Protein AF-A0A6J8CJY9-F1 (afdb_monomer)

Structure (mmCIF, N/CA/C/O backbone):
data_AF-A0A6J8CJY9-F1
#
_entry.id   AF-A0A6J8CJY9-F1
#
loop_
_atom_site.group_PDB
_atom_site.id
_atom_site.type_symbol
_atom_site.label_atom_id
_atom_site.label_alt_id
_atom_site.label_comp_id
_atom_site.label_asym_id
_atom_site.label_entity_id
_atom_site.label_seq_id
_atom_site.pdbx_PDB_ins_code
_atom_site.Cartn_x
_atom_site.Cartn_y
_atom_site.Cartn_z
_atom_site.occupancy
_atom_site.B_iso_or_equiv
_atom_site.auth_seq_id
_atom_site.auth_comp_id
_atom_site.auth_asym_id
_atom_site.auth_atom_id
_atom_site.pdbx_PDB_model_num
ATOM 1 N N . MET A 1 1 ? 18.396 12.732 -36.747 1.00 29.09 1 MET A N 1
ATOM 2 C CA . MET A 1 1 ? 18.901 12.650 -38.132 1.00 29.09 1 MET A CA 1
ATOM 3 C C . MET A 1 1 ? 19.191 11.179 -38.374 1.00 29.09 1 MET A C 1
ATOM 5 O O . MET A 1 1 ? 20.093 10.655 -37.737 1.00 29.09 1 MET A O 1
ATOM 9 N N . TYR A 1 2 ? 18.329 10.474 -39.109 1.00 35.28 2 TYR A N 1
ATOM 10 C CA . TYR A 1 2 ? 18.562 9.060 -39.412 1.00 35.28 2 TYR A CA 1
ATOM 11 C C . TYR A 1 2 ? 19.678 9.002 -40.448 1.00 35.28 2 TYR A C 1
ATOM 13 O O . TYR A 1 2 ? 19.501 9.490 -41.559 1.00 35.28 2 TYR A O 1
ATOM 21 N N . ILE A 1 3 ? 20.833 8.465 -40.066 1.00 39.72 3 ILE A N 1
ATOM 22 C CA . ILE A 1 3 ? 21.834 8.038 -41.037 1.00 39.72 3 ILE A CA 1
ATOM 23 C C . ILE A 1 3 ? 21.206 6.814 -41.703 1.00 39.72 3 ILE A C 1
ATOM 25 O O . ILE A 1 3 ? 21.083 5.767 -41.070 1.00 39.72 3 ILE A O 1
ATOM 29 N N . SER A 1 4 ? 20.677 6.976 -42.917 1.00 51.53 4 SER A N 1
ATOM 30 C CA . SER A 1 4 ? 20.309 5.834 -43.747 1.00 51.53 4 SER A CA 1
ATOM 31 C C . SER A 1 4 ? 21.608 5.130 -44.094 1.00 51.53 4 SER A C 1
ATOM 33 O O . SER A 1 4 ? 22.450 5.704 -44.785 1.00 51.53 4 SER A O 1
ATOM 35 N N . ASP A 1 5 ? 21.793 3.939 -43.546 1.00 59.50 5 ASP A N 1
ATOM 36 C CA . ASP A 1 5 ? 22.913 3.086 -43.904 1.00 59.50 5 ASP A CA 1
ATOM 37 C C . ASP A 1 5 ? 22.839 2.842 -45.421 1.00 59.50 5 ASP A C 1
ATOM 39 O O . ASP A 1 5 ? 21.799 2.433 -45.944 1.00 59.50 5 ASP A O 1
ATOM 43 N N . VAL A 1 6 ? 23.884 3.237 -46.150 1.00 65.25 6 VAL A N 1
ATOM 44 C CA . VAL A 1 6 ? 23.831 3.417 -47.617 1.00 65.25 6 VAL A CA 1
ATOM 45 C C . VAL A 1 6 ? 23.707 2.068 -48.345 1.00 65.25 6 VAL A C 1
ATOM 47 O O . VAL A 1 6 ? 23.335 2.014 -49.516 1.00 65.25 6 VAL A O 1
ATOM 50 N N . ASP A 1 7 ? 23.942 0.970 -47.625 1.00 76.19 7 ASP A N 1
ATOM 51 C CA . ASP A 1 7 ? 23.968 -0.400 -48.134 1.00 76.19 7 ASP A CA 1
ATOM 52 C C . ASP A 1 7 ? 22.642 -1.165 -47.950 1.00 76.19 7 ASP A C 1
ATOM 54 O O . ASP A 1 7 ? 22.559 -2.351 -48.273 1.00 76.19 7 ASP A O 1
ATOM 58 N N . CYS A 1 8 ? 21.573 -0.512 -47.473 1.00 80.94 8 CYS A N 1
ATOM 59 C CA . CYS A 1 8 ? 20.281 -1.163 -47.244 1.00 80.94 8 CYS A CA 1
ATOM 60 C C . CYS A 1 8 ? 19.066 -0.288 -47.587 1.00 80.94 8 CYS A C 1
ATOM 62 O O . CYS A 1 8 ? 19.150 0.937 -47.645 1.00 80.94 8 CYS A O 1
ATOM 64 N N . TYR A 1 9 ? 17.901 -0.913 -47.795 1.00 84.62 9 TYR A N 1
ATOM 65 C CA . TYR A 1 9 ? 16.641 -0.207 -48.069 1.00 84.62 9 TYR A CA 1
ATOM 66 C C . TYR A 1 9 ? 15.626 -0.335 -46.921 1.00 84.62 9 TYR A C 1
ATOM 68 O O . TYR A 1 9 ? 15.634 -1.306 -46.163 1.00 84.62 9 TYR A O 1
ATOM 76 N N . THR A 1 10 ? 14.726 0.644 -46.770 1.00 77.56 10 THR A N 1
ATOM 77 C CA . THR A 1 10 ? 13.687 0.632 -45.723 1.00 77.56 10 THR A CA 1
ATOM 78 C C . THR A 1 10 ? 12.324 0.201 -46.265 1.00 77.56 10 THR A C 1
ATOM 80 O O . THR A 1 10 ? 11.926 0.636 -47.340 1.00 77.56 10 THR A O 1
ATOM 83 N N . THR A 1 11 ? 11.552 -0.580 -45.502 1.00 75.19 11 THR A N 1
ATOM 84 C CA . THR A 1 11 ? 10.198 -1.017 -45.909 1.00 75.19 11 THR A CA 1
ATOM 85 C C . THR A 1 11 ? 9.122 0.060 -45.769 1.00 75.19 11 THR A C 1
ATOM 87 O O . THR A 1 11 ? 8.050 -0.086 -46.340 1.00 75.19 11 THR A O 1
ATOM 90 N N . ASN A 1 12 ? 9.393 1.163 -45.060 1.00 77.00 12 ASN A N 1
ATOM 91 C CA . ASN A 1 12 ? 8.431 2.263 -44.903 1.00 77.00 12 ASN A CA 1
ATOM 92 C C . ASN A 1 12 ? 8.086 2.953 -46.237 1.00 77.00 12 ASN A C 1
ATOM 94 O O . ASN A 1 12 ? 7.021 3.549 -46.348 1.00 77.00 12 ASN A O 1
ATOM 98 N N . ASN A 1 13 ? 8.983 2.879 -47.224 1.00 77.38 13 ASN A N 1
ATOM 99 C CA . ASN A 1 13 ? 8.815 3.432 -48.570 1.00 77.38 13 ASN A CA 1
ATOM 100 C C . ASN A 1 13 ? 9.220 2.431 -49.666 1.00 77.38 13 ASN A C 1
ATOM 102 O O . ASN A 1 13 ? 9.601 2.831 -50.763 1.00 77.38 13 ASN A O 1
ATOM 106 N N . ASN A 1 14 ? 9.226 1.131 -49.345 1.00 80.25 14 ASN A N 1
ATOM 107 C CA . ASN A 1 14 ? 9.640 0.066 -50.264 1.00 80.25 14 ASN A CA 1
ATOM 108 C C . ASN A 1 14 ? 11.029 0.287 -50.907 1.00 80.25 14 ASN A C 1
ATOM 110 O O . ASN A 1 14 ? 11.316 -0.214 -51.988 1.00 80.25 14 ASN A O 1
ATOM 114 N N . GLY A 1 15 ? 11.922 1.040 -50.259 1.00 79.38 15 GLY A N 1
ATOM 115 C CA . GLY A 1 15 ? 13.248 1.341 -50.792 1.00 79.38 15 GLY A CA 1
ATOM 116 C C . GLY A 1 15 ? 13.285 2.427 -51.867 1.00 79.38 15 GLY A C 1
ATOM 117 O O . GLY A 1 15 ? 14.300 2.543 -52.548 1.00 79.38 15 GLY A O 1
ATOM 118 N N . SER A 1 16 ? 12.241 3.252 -52.005 1.00 83.12 16 SER A N 1
ATOM 119 C CA . SER A 1 16 ? 12.247 4.394 -52.935 1.00 83.12 16 SER A CA 1
ATOM 120 C C . SER A 1 16 ? 13.323 5.439 -52.614 1.00 83.12 16 SER A C 1
ATOM 122 O O . SER A 1 16 ? 13.802 6.134 -53.506 1.00 83.12 16 SER A O 1
ATOM 124 N N . SER A 1 17 ? 13.777 5.502 -51.358 1.00 80.94 17 SER A N 1
ATOM 125 C CA . SER A 1 17 ? 14.906 6.338 -50.922 1.00 80.94 17 SER A CA 1
ATOM 126 C C . SER A 1 17 ? 16.267 5.632 -50.948 1.00 80.94 17 SER A C 1
ATOM 128 O O . SER A 1 17 ? 17.222 6.149 -50.371 1.00 80.94 17 SER A O 1
ATOM 130 N N . TYR A 1 18 ? 16.370 4.427 -51.514 1.00 84.88 18 TYR A N 1
ATOM 131 C CA . TYR A 1 18 ? 17.636 3.699 -51.578 1.00 84.88 18 TYR A CA 1
ATOM 132 C C . TYR A 1 18 ? 18.607 4.367 -52.561 1.00 84.88 18 TYR A C 1
ATOM 134 O O . TYR A 1 18 ? 18.279 4.557 -53.731 1.00 84.88 18 TYR A O 1
ATOM 142 N N . VAL A 1 19 ? 19.816 4.680 -52.088 1.00 84.81 19 VAL A N 1
ATOM 143 C CA . VAL A 1 19 ? 20.868 5.379 -52.855 1.00 84.81 19 VAL A CA 1
ATOM 144 C C . VAL A 1 19 ? 22.203 4.619 -52.876 1.00 84.81 19 VAL A C 1
ATOM 146 O O . VAL A 1 19 ? 23.244 5.195 -53.182 1.00 84.81 19 VAL A O 1
ATOM 149 N N . GLY A 1 20 ? 22.194 3.320 -52.557 1.00 86.12 20 GLY A N 1
ATOM 150 C CA . GLY A 1 20 ? 23.403 2.491 -52.528 1.00 86.12 20 GLY A CA 1
ATOM 151 C C . GLY A 1 20 ? 23.986 2.160 -53.906 1.00 86.12 20 GLY A C 1
ATOM 152 O O . GLY A 1 20 ? 23.470 2.581 -54.946 1.00 86.12 20 GLY A O 1
ATOM 153 N N . THR A 1 21 ? 25.082 1.395 -53.901 1.00 89.81 21 THR A N 1
ATOM 154 C CA . THR A 1 21 ? 25.949 1.140 -55.073 1.00 89.81 21 THR A CA 1
ATOM 155 C C . THR A 1 21 ? 25.834 -0.276 -55.656 1.00 89.81 21 THR A C 1
ATOM 157 O O . THR A 1 21 ? 26.621 -0.672 -56.524 1.00 89.81 21 THR A O 1
ATOM 160 N N . VAL A 1 22 ? 24.839 -1.054 -55.218 1.00 90.12 22 VAL A N 1
ATOM 161 C CA . VAL A 1 22 ? 24.551 -2.377 -55.795 1.00 90.12 22 VAL A CA 1
ATOM 162 C C . VAL A 1 22 ? 24.196 -2.207 -57.274 1.00 90.12 22 VAL A C 1
ATOM 164 O O . VAL A 1 22 ? 23.319 -1.414 -57.607 1.00 90.12 22 VAL A O 1
ATOM 167 N N . HIS A 1 23 ? 24.892 -2.925 -58.158 1.00 91.12 23 HIS A N 1
ATOM 168 C CA . HIS A 1 23 ? 24.773 -2.822 -59.624 1.00 91.12 23 HIS A CA 1
ATOM 169 C C . HIS A 1 23 ? 24.593 -4.188 -60.308 1.00 91.12 23 HIS A C 1
ATOM 171 O O . HIS A 1 23 ? 24.821 -4.331 -61.512 1.00 91.12 23 HIS A O 1
ATOM 177 N N . THR A 1 24 ? 24.199 -5.201 -59.540 1.00 91.00 24 THR A N 1
ATOM 178 C CA . THR A 1 24 ? 23.910 -6.554 -60.018 1.00 91.00 24 THR A CA 1
ATOM 179 C C . THR A 1 24 ? 22.561 -7.016 -59.481 1.00 91.00 24 THR A C 1
ATOM 181 O O . THR A 1 24 ? 22.202 -6.717 -58.339 1.00 91.00 24 THR A O 1
ATOM 184 N N . SER A 1 25 ? 21.818 -7.768 -60.291 1.00 90.31 25 SER A N 1
ATOM 185 C CA . SER A 1 25 ? 20.583 -8.414 -59.853 1.00 90.31 25 SER A CA 1
ATOM 186 C C . SER A 1 25 ? 20.866 -9.583 -58.903 1.00 90.31 25 SER A C 1
ATOM 188 O O . SER A 1 25 ? 21.999 -10.057 -58.799 1.00 90.31 25 SER A O 1
ATOM 190 N N . ARG A 1 26 ? 19.827 -10.115 -58.247 1.00 90.56 26 ARG A N 1
ATOM 191 C CA . ARG A 1 26 ? 19.913 -11.359 -57.453 1.00 90.56 26 ARG A CA 1
ATOM 192 C C . ARG A 1 26 ? 20.388 -12.574 -58.245 1.00 90.56 26 ARG A C 1
ATOM 194 O O . ARG A 1 26 ? 20.875 -13.536 -57.662 1.00 90.56 26 ARG A O 1
ATOM 201 N N . LEU A 1 27 ? 20.225 -12.541 -59.564 1.00 89.00 27 LEU A N 1
ATOM 202 C CA . LEU A 1 27 ? 20.688 -13.583 -60.477 1.00 89.00 27 LEU A CA 1
ATOM 203 C C . LEU A 1 27 ? 22.113 -13.309 -60.990 1.00 89.00 27 LEU A C 1
ATOM 205 O O . LEU A 1 27 ? 22.582 -13.996 -61.893 1.00 89.00 27 LEU A O 1
ATOM 209 N N . ASN A 1 28 ? 22.813 -12.325 -60.409 1.00 89.06 28 ASN A N 1
ATOM 210 C CA . ASN A 1 28 ? 24.138 -11.848 -60.811 1.00 89.06 28 ASN A CA 1
ATOM 211 C C . ASN A 1 28 ? 24.199 -11.283 -62.240 1.00 89.06 28 ASN A C 1
ATOM 213 O O . ASN A 1 28 ? 25.262 -11.278 -62.865 1.00 89.06 28 ASN A O 1
ATOM 217 N N . HIS A 1 29 ? 23.085 -10.771 -62.768 1.00 90.31 29 HIS A N 1
ATOM 218 C CA . HIS A 1 29 ? 23.089 -10.064 -64.046 1.00 90.31 29 HIS A CA 1
ATOM 219 C C . HIS A 1 29 ? 23.470 -8.589 -63.843 1.00 90.31 29 HIS A C 1
ATOM 221 O O . HIS A 1 29 ? 22.967 -7.953 -62.913 1.00 90.31 29 HIS A O 1
ATOM 227 N N . PRO A 1 30 ? 24.362 -8.023 -64.679 1.00 90.56 30 PRO A N 1
ATOM 228 C CA . PRO A 1 30 ? 24.773 -6.632 -64.548 1.00 90.56 30 PRO A CA 1
ATOM 229 C C . PRO A 1 30 ? 23.615 -5.696 -64.894 1.00 90.56 30 PRO A C 1
ATOM 231 O O . PRO A 1 30 ? 22.935 -5.869 -65.909 1.00 90.56 30 PRO A O 1
ATOM 234 N N . CYS A 1 31 ? 23.419 -4.685 -64.055 1.00 90.19 31 CYS A N 1
ATOM 235 C CA . CYS A 1 31 ? 22.400 -3.672 -64.260 1.00 90.19 31 CYS A CA 1
ATOM 236 C C . CYS A 1 31 ? 22.767 -2.738 -65.421 1.00 90.19 31 CYS A C 1
ATOM 238 O O . CYS A 1 31 ? 23.906 -2.284 -65.561 1.00 90.19 31 CYS A O 1
ATOM 240 N N . LEU A 1 32 ? 21.773 -2.421 -66.243 1.00 89.06 32 LEU A N 1
ATOM 241 C CA . LEU A 1 32 ? 21.881 -1.476 -67.344 1.00 89.06 32 LEU A CA 1
ATOM 242 C C . LEU A 1 32 ? 21.730 -0.034 -66.854 1.00 89.06 32 LEU A C 1
ATOM 244 O O . LEU A 1 32 ? 21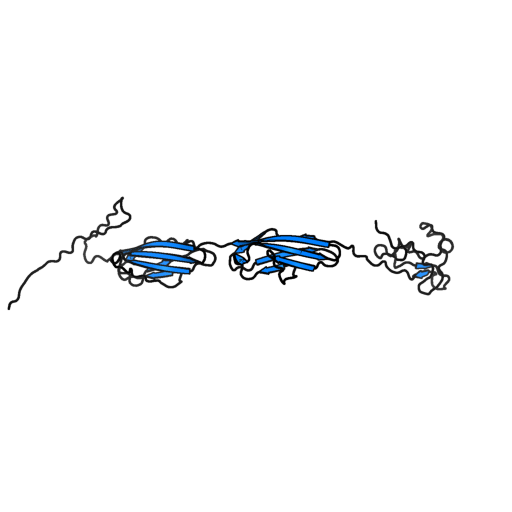.198 0.242 -65.778 1.00 89.06 32 LEU A O 1
ATOM 248 N N . ASN A 1 33 ? 22.204 0.902 -67.671 1.00 86.88 33 ASN A N 1
ATOM 249 C CA . ASN A 1 33 ? 22.126 2.318 -67.353 1.00 86.88 33 ASN A CA 1
ATOM 250 C C . ASN A 1 33 ? 20.682 2.820 -67.486 1.00 86.88 33 ASN A C 1
ATOM 252 O O . ASN A 1 33 ? 20.057 2.675 -68.539 1.00 86.88 33 ASN A O 1
ATOM 256 N N . TRP A 1 34 ? 20.167 3.449 -66.430 1.00 83.75 34 TRP A N 1
ATOM 257 C CA . TRP A 1 34 ? 18.781 3.920 -66.372 1.00 83.75 34 TRP A CA 1
ATOM 258 C C . TRP A 1 34 ? 18.433 4.935 -67.468 1.00 83.75 34 TRP A C 1
ATOM 260 O O . TRP A 1 34 ? 17.331 4.885 -68.013 1.00 83.75 34 TRP A O 1
ATOM 270 N N . GLN A 1 35 ? 19.378 5.797 -67.862 1.00 79.44 35 GLN A N 1
ATOM 271 C CA . GLN A 1 35 ? 19.153 6.776 -68.931 1.00 79.44 35 GLN A CA 1
ATOM 272 C C . GLN A 1 35 ? 19.008 6.126 -70.308 1.00 79.44 35 GLN A C 1
ATOM 274 O O . GLN A 1 35 ? 18.291 6.650 -71.158 1.00 79.44 35 GLN A O 1
ATOM 279 N N . THR A 1 36 ? 19.681 4.996 -70.542 1.00 77.75 36 THR A N 1
ATOM 280 C CA . THR A 1 36 ? 19.685 4.342 -71.858 1.00 77.75 36 THR A CA 1
ATOM 281 C C . THR A 1 36 ? 18.467 3.456 -72.075 1.00 77.75 36 THR A C 1
ATOM 283 O O . THR A 1 36 ? 18.035 3.280 -73.208 1.00 77.75 36 THR A O 1
ATOM 286 N N . VAL A 1 37 ? 17.925 2.881 -70.999 1.00 75.06 37 VAL A N 1
ATOM 287 C CA . VAL A 1 37 ? 16.837 1.890 -71.066 1.00 75.06 37 VAL A CA 1
ATOM 288 C C . VAL A 1 37 ? 15.445 2.506 -70.974 1.00 75.06 37 VAL A C 1
ATOM 290 O O . VAL A 1 37 ? 14.511 1.962 -71.558 1.00 75.06 37 VAL A O 1
ATOM 293 N N . ASN A 1 38 ? 15.275 3.631 -70.271 1.00 70.19 38 ASN A N 1
ATOM 294 C CA . ASN A 1 38 ? 13.971 4.277 -70.153 1.00 70.19 38 ASN A CA 1
ATOM 295 C C . ASN A 1 38 ? 14.092 5.799 -69.993 1.00 70.19 38 ASN A C 1
ATOM 297 O O . ASN A 1 38 ? 14.104 6.341 -68.887 1.00 70.19 38 ASN A O 1
ATOM 301 N N . SER A 1 39 ? 14.097 6.501 -71.126 1.00 62.06 39 SER A N 1
ATOM 302 C CA . SER A 1 39 ? 14.164 7.963 -71.203 1.00 62.06 39 SER A CA 1
ATOM 303 C C . SER A 1 39 ? 12.870 8.683 -70.792 1.00 62.06 39 SER A C 1
ATOM 305 O O . SER A 1 39 ? 12.745 9.873 -71.068 1.00 62.06 39 SER A O 1
ATOM 307 N N . GLN A 1 40 ? 11.882 8.000 -70.197 1.00 62.69 40 GLN A N 1
ATOM 308 C CA . GLN A 1 40 ? 10.662 8.618 -69.650 1.00 62.69 40 GLN A CA 1
ATOM 309 C C . GLN A 1 40 ? 10.588 8.578 -68.116 1.00 62.69 40 GLN A C 1
ATOM 311 O O . GLN A 1 40 ? 9.835 9.351 -67.532 1.00 62.69 40 GLN A O 1
ATOM 316 N N . LEU A 1 41 ? 11.427 7.783 -67.441 1.00 58.97 41 LEU A N 1
ATOM 317 C CA . LEU A 1 41 ? 11.586 7.798 -65.974 1.00 58.97 41 LEU A CA 1
ATOM 318 C C . LEU A 1 41 ? 12.513 8.937 -65.482 1.00 58.97 41 LEU A C 1
ATOM 320 O O . LEU A 1 41 ? 13.076 8.884 -64.392 1.00 58.97 41 LEU A O 1
ATOM 324 N N . VAL A 1 42 ? 12.654 9.992 -66.290 1.00 52.81 42 VAL A N 1
ATOM 325 C CA . VAL A 1 42 ? 13.644 11.090 -66.198 1.00 52.81 42 VAL A CA 1
ATOM 326 C C . VAL A 1 42 ? 13.511 11.947 -64.934 1.00 52.81 42 VAL A C 1
ATOM 328 O O . VAL A 1 42 ? 14.380 12.766 -64.661 1.00 52.81 42 VAL A O 1
ATOM 331 N N . SER A 1 43 ? 12.477 11.751 -64.112 1.00 54.47 43 SER A N 1
ATOM 332 C CA . SER A 1 43 ? 12.347 12.480 -62.846 1.00 54.47 43 SER A CA 1
ATOM 333 C C . SER A 1 43 ? 13.373 12.061 -61.780 1.00 54.47 43 SER A C 1
ATOM 335 O O . SER A 1 43 ? 13.588 12.820 -60.841 1.00 54.47 43 SER A O 1
ATOM 337 N N . TYR A 1 44 ? 14.036 10.905 -61.929 1.00 53.94 44 TYR A N 1
ATOM 338 C CA . TYR A 1 44 ? 15.144 10.450 -61.075 1.00 53.94 44 TYR A CA 1
ATOM 339 C C . TYR A 1 44 ? 16.465 10.489 -61.866 1.00 53.94 44 TYR A C 1
ATOM 341 O O . TYR A 1 44 ? 16.901 9.510 -62.467 1.00 53.94 44 TYR A O 1
ATOM 349 N N . HIS A 1 45 ? 17.082 11.670 -61.925 1.00 55.41 45 HIS A N 1
ATOM 350 C CA . HIS A 1 45 ? 18.335 11.929 -62.637 1.00 55.41 45 HIS A CA 1
ATOM 351 C C . HIS A 1 45 ? 19.547 11.252 -61.992 1.00 55.41 45 HIS A C 1
ATOM 353 O O . HIS A 1 45 ? 20.300 11.915 -61.284 1.00 55.41 45 HIS A O 1
ATOM 359 N N . GLU A 1 46 ? 19.840 9.997 -62.322 1.00 65.38 46 GLU A N 1
ATOM 360 C CA . GLU A 1 46 ? 21.191 9.484 -62.092 1.00 65.38 46 GLU A CA 1
ATOM 361 C C . GLU A 1 46 ? 21.682 8.642 -63.285 1.00 65.38 46 GLU A C 1
ATOM 363 O O . GLU A 1 46 ? 21.135 7.594 -63.628 1.00 65.38 46 GLU A O 1
ATOM 368 N N . ASN A 1 47 ? 22.726 9.142 -63.960 1.00 81.12 47 ASN A N 1
ATOM 369 C CA . ASN A 1 47 ? 23.467 8.428 -65.004 1.00 81.12 47 ASN A CA 1
ATOM 370 C C . ASN A 1 47 ? 24.341 7.347 -64.351 1.00 81.12 47 ASN A C 1
ATOM 372 O O . ASN A 1 47 ? 25.545 7.527 -64.168 1.00 81.12 47 ASN A O 1
ATOM 376 N N . HIS A 1 48 ? 23.717 6.252 -63.934 1.00 84.44 48 HIS A N 1
ATOM 377 C CA . HIS A 1 48 ? 24.387 5.155 -63.251 1.00 84.44 48 HIS A CA 1
ATOM 378 C C . HIS A 1 48 ? 23.750 3.806 -63.591 1.00 84.44 48 HIS A C 1
ATOM 380 O O . HIS A 1 48 ? 22.655 3.724 -64.152 1.00 84.44 48 HIS A O 1
ATOM 386 N N . THR A 1 49 ? 24.385 2.738 -63.126 1.00 89.50 49 THR A N 1
ATOM 387 C CA . THR A 1 49 ? 23.915 1.351 -63.229 1.00 89.50 49 THR A CA 1
ATOM 388 C C . THR A 1 49 ? 23.476 0.781 -61.876 1.00 89.50 49 THR A C 1
ATOM 390 O O . THR A 1 49 ? 23.425 -0.430 -61.710 1.00 89.50 49 THR A O 1
ATOM 393 N N . PHE A 1 50 ? 23.205 1.619 -60.875 1.00 90.69 50 PHE A N 1
ATOM 394 C CA . PHE A 1 50 ? 22.826 1.146 -59.544 1.00 90.69 50 PHE A CA 1
ATOM 395 C C . PHE A 1 50 ? 21.339 0.800 -59.447 1.00 90.69 50 PHE A C 1
ATOM 397 O O . PHE A 1 50 ? 20.503 1.373 -60.147 1.00 90.69 50 PHE A O 1
ATOM 404 N N . CYS A 1 51 ? 21.002 -0.126 -58.557 1.00 90.44 51 CYS A N 1
ATOM 405 C CA . CYS A 1 51 ? 19.632 -0.527 -58.266 1.00 90.44 51 CYS A CA 1
ATOM 406 C C . CYS A 1 51 ? 18.839 0.612 -57.624 1.00 90.44 51 CYS A C 1
ATOM 408 O O . CYS A 1 51 ? 19.353 1.337 -56.767 1.00 90.44 51 CYS A O 1
ATOM 410 N N . ARG A 1 52 ? 17.576 0.763 -58.022 1.00 89.44 52 ARG A N 1
ATOM 411 C CA . ARG A 1 52 ? 16.666 1.818 -57.551 1.00 89.44 52 ARG A CA 1
ATOM 412 C C . ARG A 1 52 ? 15.246 1.270 -57.430 1.00 89.44 52 ARG A C 1
ATOM 414 O O . ARG A 1 52 ? 14.950 0.200 -57.953 1.00 89.44 52 ARG A O 1
ATOM 421 N N . ASN A 1 53 ? 14.366 1.999 -56.744 1.00 88.06 53 ASN A N 1
ATOM 422 C CA . ASN A 1 53 ? 12.941 1.671 -56.729 1.00 88.06 53 ASN A CA 1
ATOM 423 C C . ASN A 1 53 ? 12.045 2.879 -57.076 1.00 88.06 53 ASN A C 1
ATOM 425 O O . ASN A 1 53 ? 11.386 3.434 -56.196 1.00 88.06 53 ASN A O 1
ATOM 429 N N . PRO A 1 54 ? 12.017 3.316 -58.349 1.00 84.25 54 PRO A N 1
ATOM 430 C CA . PRO A 1 54 ? 11.306 4.533 -58.751 1.00 84.25 54 PRO A CA 1
ATOM 431 C C . PRO A 1 54 ? 9.773 4.420 -58.710 1.00 84.25 54 PRO A C 1
ATOM 433 O O . PRO A 1 54 ? 9.095 5.439 -58.790 1.00 84.25 54 PRO A O 1
ATOM 436 N N . ASN A 1 55 ? 9.209 3.211 -58.619 1.00 81.56 55 ASN A N 1
ATOM 437 C CA . ASN A 1 55 ? 7.757 2.988 -58.615 1.00 81.56 55 ASN A CA 1
ATOM 438 C C . ASN A 1 55 ? 7.186 2.710 -57.211 1.00 81.56 55 ASN A C 1
ATOM 440 O O . ASN A 1 55 ? 6.001 2.405 -57.097 1.00 81.56 55 ASN A O 1
ATOM 444 N N . GLU A 1 56 ? 8.023 2.797 -56.167 1.00 80.00 56 GLU A N 1
ATOM 445 C CA . GLU A 1 56 ? 7.683 2.522 -54.761 1.00 80.00 56 GLU A CA 1
ATOM 446 C C . GLU A 1 56 ? 6.973 1.175 -54.535 1.00 80.00 56 GLU A C 1
ATOM 448 O O . GLU A 1 56 ? 6.261 0.983 -53.547 1.00 80.00 56 GLU A O 1
ATOM 453 N N . PHE A 1 57 ? 7.157 0.220 -55.446 1.00 78.88 57 PHE A N 1
ATOM 454 C CA . PHE A 1 57 ? 6.506 -1.079 -55.406 1.00 78.88 57 PHE A CA 1
ATOM 455 C C . PHE A 1 57 ? 7.550 -2.179 -55.229 1.00 78.88 57 PHE A C 1
ATOM 457 O O . PHE A 1 57 ? 8.567 -2.203 -55.916 1.00 78.88 57 PHE A O 1
ATOM 464 N N . GLY A 1 58 ? 7.305 -3.102 -54.299 1.00 82.38 58 GLY A N 1
ATOM 465 C CA . GLY A 1 58 ? 8.219 -4.215 -54.044 1.00 82.38 58 GLY A CA 1
ATOM 466 C C . GLY A 1 58 ? 9.536 -3.777 -53.395 1.00 82.38 58 GLY A C 1
ATOM 467 O O . GLY A 1 58 ? 9.531 -3.169 -52.329 1.00 82.38 58 GLY A O 1
ATOM 468 N N . GLU A 1 59 ? 10.661 -4.128 -54.009 1.00 86.88 59 GLU A N 1
ATOM 469 C CA . GLU A 1 59 ? 12.019 -3.922 -53.487 1.00 86.88 59 GLU A CA 1
ATOM 470 C C . GLU A 1 59 ? 12.936 -3.327 -54.571 1.00 86.88 59 GLU A C 1
ATOM 472 O O . GLU A 1 59 ? 12.542 -3.322 -55.738 1.00 86.88 59 GLU A O 1
ATOM 477 N N . PRO A 1 60 ? 14.143 -2.825 -54.238 1.00 90.81 60 PRO A N 1
ATOM 478 C CA . PRO A 1 60 ? 15.057 -2.262 -55.232 1.00 90.81 60 PRO A CA 1
ATOM 479 C C . PRO A 1 60 ? 15.364 -3.220 -56.390 1.00 90.81 60 PRO A C 1
ATOM 481 O O . PRO A 1 60 ? 15.699 -4.388 -56.184 1.00 90.81 60 PRO A O 1
ATOM 484 N N . TRP A 1 61 ? 15.294 -2.703 -57.613 1.00 90.25 61 TRP A N 1
ATOM 485 C CA . TRP A 1 61 ? 15.443 -3.458 -58.856 1.00 90.25 61 TRP A CA 1
ATOM 486 C C . TRP A 1 61 ? 16.291 -2.683 -59.872 1.00 90.25 61 TRP A C 1
ATOM 488 O O . TRP A 1 61 ? 16.658 -1.528 -59.644 1.00 90.25 61 TRP A O 1
ATOM 498 N N . CYS A 1 62 ? 16.656 -3.320 -60.983 1.00 90.06 62 CYS A N 1
ATOM 499 C CA . CYS A 1 62 ? 17.327 -2.664 -62.106 1.00 90.06 62 CYS A CA 1
ATOM 500 C C . CYS A 1 62 ? 16.985 -3.331 -63.442 1.00 90.06 62 CYS A C 1
ATOM 502 O O . CYS A 1 62 ? 16.516 -4.468 -63.472 1.00 90.06 62 CYS A O 1
ATOM 504 N N . TYR A 1 63 ? 17.229 -2.633 -64.554 1.00 88.44 63 TYR A N 1
ATOM 505 C CA . TYR A 1 63 ? 17.075 -3.223 -65.883 1.00 88.44 63 TYR A CA 1
ATOM 506 C C . TYR A 1 63 ? 18.238 -4.170 -66.207 1.00 88.44 63 TYR A C 1
ATOM 508 O O . TYR A 1 63 ? 19.3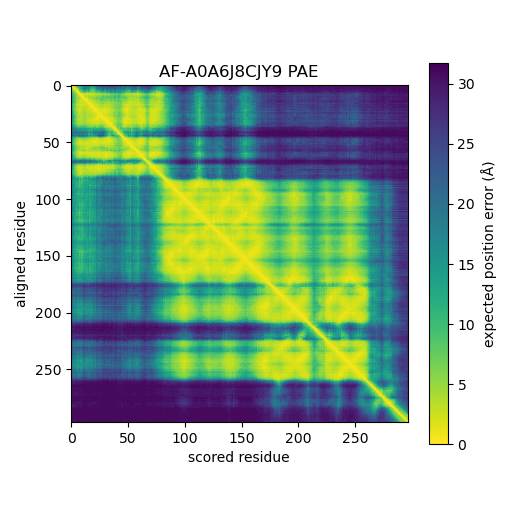91 -3.835 -65.941 1.00 88.44 63 TYR A O 1
ATOM 516 N N . THR A 1 64 ? 17.961 -5.316 -66.826 1.00 87.31 64 THR A N 1
ATOM 517 C CA . THR A 1 64 ? 18.966 -6.293 -67.277 1.00 87.31 64 THR A CA 1
ATOM 518 C C . THR A 1 64 ? 18.754 -6.620 -68.756 1.00 87.31 64 THR A C 1
ATOM 520 O O . THR A 1 64 ? 17.668 -6.449 -69.307 1.00 87.31 64 THR A O 1
ATOM 523 N N . GLY A 1 65 ? 19.805 -7.070 -69.445 1.00 79.31 65 GLY A N 1
ATOM 524 C CA . GLY A 1 65 ? 19.749 -7.411 -70.875 1.00 79.31 65 GLY A CA 1
ATOM 525 C C . GLY A 1 65 ? 19.076 -8.755 -71.196 1.00 79.31 65 GLY A C 1
ATOM 526 O O . GLY A 1 65 ? 19.391 -9.345 -72.228 1.00 79.31 65 GLY A O 1
ATOM 527 N N . THR A 1 66 ? 18.230 -9.289 -70.308 1.00 74.50 66 THR A N 1
ATOM 528 C CA . THR A 1 66 ? 17.645 -10.636 -70.417 1.00 74.50 66 THR A CA 1
ATOM 529 C C . THR A 1 66 ? 16.248 -10.622 -71.063 1.00 74.50 66 THR A C 1
ATOM 531 O O . THR A 1 66 ? 15.551 -9.609 -71.095 1.00 74.50 66 THR A O 1
ATOM 534 N N . LEU A 1 67 ? 15.837 -11.763 -71.636 1.00 59.28 67 LEU A N 1
ATOM 535 C CA . LEU A 1 67 ? 14.697 -11.896 -72.566 1.00 59.28 67 LEU A CA 1
ATOM 536 C C . LEU A 1 67 ? 13.287 -11.785 -71.931 1.00 59.28 67 LEU A C 1
ATOM 538 O O . LEU A 1 67 ? 12.301 -11.864 -72.659 1.00 59.28 67 LEU A O 1
ATOM 542 N N . ASN A 1 68 ? 13.163 -11.575 -70.613 1.00 55.03 68 ASN A N 1
ATOM 543 C CA . ASN A 1 68 ? 11.878 -11.558 -69.895 1.00 55.03 68 ASN A CA 1
ATOM 544 C C . ASN A 1 68 ? 11.587 -10.187 -69.256 1.00 55.03 68 ASN A C 1
ATOM 546 O O . ASN A 1 68 ? 11.859 -9.973 -68.080 1.00 55.03 68 ASN A O 1
ATOM 550 N N . ASN A 1 69 ? 10.990 -9.267 -70.022 1.00 60.28 69 ASN A N 1
ATOM 551 C CA . ASN A 1 69 ? 10.486 -7.956 -69.567 1.00 60.28 69 ASN A CA 1
ATOM 552 C C . ASN A 1 69 ? 11.510 -6.983 -68.945 1.00 60.28 69 ASN A C 1
ATOM 554 O O . ASN A 1 69 ? 11.125 -5.932 -68.437 1.00 60.28 69 ASN A O 1
ATOM 558 N N . GLY A 1 70 ? 12.805 -7.262 -69.089 1.00 77.44 70 GLY A N 1
ATOM 559 C CA . GLY A 1 70 ? 13.872 -6.265 -69.038 1.00 77.44 70 GLY A CA 1
ATOM 560 C C . GLY A 1 70 ? 14.282 -5.756 -67.658 1.00 77.44 70 GLY A C 1
ATOM 561 O O . GLY A 1 70 ? 15.184 -4.931 -67.618 1.00 77.44 70 GLY A O 1
ATOM 562 N N . PHE A 1 71 ? 13.698 -6.213 -66.546 1.00 84.56 71 PHE A N 1
ATOM 563 C CA . PHE A 1 71 ? 14.134 -5.821 -65.200 1.00 84.56 71 PHE A CA 1
ATOM 564 C C . PHE A 1 71 ? 14.122 -6.972 -64.192 1.00 84.56 71 PHE A C 1
ATOM 566 O O . PHE A 1 71 ? 13.320 -7.898 -64.290 1.00 84.56 71 PHE A O 1
ATOM 573 N N . GLU A 1 72 ? 15.009 -6.893 -63.202 1.00 89.62 72 GLU A N 1
ATOM 574 C CA . GLU A 1 72 ? 15.205 -7.905 -62.164 1.00 89.62 72 GLU A CA 1
ATOM 575 C C . GLU A 1 72 ? 15.422 -7.259 -60.788 1.00 89.62 72 GLU A C 1
ATOM 577 O O . GLU A 1 72 ? 15.997 -6.173 -60.677 1.00 89.62 72 GLU A O 1
ATOM 582 N N . ASN A 1 73 ? 14.998 -7.951 -59.724 1.00 90.88 73 ASN A N 1
ATOM 583 C CA . ASN A 1 73 ? 15.209 -7.495 -58.349 1.00 90.88 73 ASN A CA 1
ATOM 584 C C . ASN A 1 73 ? 16.682 -7.623 -57.952 1.00 90.88 73 ASN A C 1
ATOM 586 O O . ASN A 1 73 ? 17.355 -8.607 -58.279 1.00 90.88 73 ASN A O 1
ATOM 590 N N . CYS A 1 74 ? 17.168 -6.643 -57.200 1.00 91.12 74 CYS A N 1
ATOM 591 C CA . CYS A 1 74 ? 18.535 -6.612 -56.710 1.00 91.12 74 CYS A CA 1
ATOM 592 C C . CYS A 1 74 ? 18.665 -7.233 -55.323 1.00 91.12 74 CYS A C 1
ATOM 594 O O . CYS A 1 74 ? 17.718 -7.250 -54.533 1.00 91.12 74 CYS A O 1
ATOM 596 N N . ASP A 1 75 ? 19.862 -7.730 -55.008 1.00 88.69 75 ASP A N 1
ATOM 597 C CA . ASP A 1 75 ? 20.162 -8.287 -53.687 1.00 88.69 75 ASP A CA 1
ATOM 598 C C . ASP A 1 75 ? 20.537 -7.187 -52.683 1.00 88.69 75 ASP A C 1
ATOM 600 O O . ASP A 1 75 ? 21.648 -7.123 -52.163 1.00 88.69 75 ASP A O 1
ATOM 604 N N . VAL A 1 76 ? 19.615 -6.248 -52.463 1.00 88.19 76 VAL A N 1
ATOM 605 C CA . VAL A 1 76 ? 19.779 -5.196 -51.456 1.00 88.19 76 VAL A CA 1
ATOM 606 C C . VAL A 1 76 ? 19.165 -5.682 -50.152 1.00 88.19 76 VAL A C 1
ATOM 608 O O . VAL A 1 76 ? 17.990 -6.049 -50.103 1.00 88.19 76 VAL A O 1
ATOM 611 N N . SER A 1 77 ? 19.945 -5.662 -49.075 1.00 85.12 77 SER A N 1
ATOM 612 C CA . SER A 1 77 ? 19.445 -6.042 -47.755 1.00 85.12 77 SER A CA 1
ATOM 613 C C . SER A 1 77 ? 18.459 -5.002 -47.214 1.00 85.12 77 SER A C 1
ATOM 615 O O . SER A 1 77 ? 18.599 -3.800 -47.445 1.00 85.12 77 SER A O 1
ATOM 617 N N . MET A 1 78 ? 17.457 -5.447 -46.455 1.00 77.62 78 MET A N 1
ATOM 618 C CA . MET A 1 78 ? 16.629 -4.523 -45.678 1.00 77.62 78 MET A CA 1
ATOM 619 C C . MET A 1 78 ? 17.455 -3.940 -44.535 1.00 77.62 78 MET A C 1
ATOM 621 O O . MET A 1 78 ? 18.191 -4.669 -43.866 1.00 77.62 78 MET A O 1
ATOM 625 N N . CYS A 1 79 ? 17.296 -2.645 -44.265 1.00 76.12 79 CYS A N 1
ATOM 626 C CA . CYS A 1 79 ? 17.946 -2.041 -43.114 1.00 76.12 79 CYS A CA 1
ATOM 627 C C . CYS A 1 79 ? 17.474 -2.740 -41.847 1.00 76.12 79 CYS A C 1
ATOM 629 O O . CYS A 1 79 ? 16.267 -2.858 -41.604 1.00 76.12 79 CYS A O 1
ATOM 631 N N . ALA A 1 80 ? 18.428 -3.180 -41.023 1.00 67.94 80 ALA A N 1
ATOM 632 C CA . ALA A 1 80 ? 18.109 -3.646 -39.689 1.00 67.94 80 ALA A CA 1
ATOM 633 C C . ALA A 1 80 ? 17.323 -2.528 -38.994 1.00 67.94 80 ALA A C 1
ATOM 635 O O . ALA A 1 80 ? 17.803 -1.398 -38.880 1.00 67.94 80 ALA A O 1
ATOM 636 N N . LYS A 1 81 ? 16.091 -2.819 -38.557 1.00 61.53 81 LYS A N 1
ATOM 637 C CA . LYS A 1 81 ? 15.343 -1.888 -37.710 1.00 61.53 81 LYS A CA 1
ATOM 638 C C . LYS A 1 81 ? 16.134 -1.736 -36.417 1.00 61.53 81 LYS A C 1
ATOM 640 O O . LYS A 1 81 ? 15.991 -2.548 -35.507 1.00 61.53 81 LYS A O 1
ATOM 645 N N . HIS A 1 82 ? 16.976 -0.713 -36.335 1.00 59.25 82 HIS A N 1
ATOM 646 C CA . HIS A 1 82 ? 17.623 -0.356 -35.088 1.00 59.25 82 HIS A CA 1
ATOM 647 C C . HIS A 1 82 ? 16.523 0.192 -34.177 1.00 59.25 82 HIS A C 1
ATOM 649 O O . HIS A 1 82 ? 16.066 1.324 -34.342 1.00 59.25 82 HIS A O 1
ATOM 655 N N . GLN A 1 83 ? 16.005 -0.648 -33.279 1.00 63.59 83 GLN A N 1
ATOM 656 C CA . GLN A 1 83 ? 15.098 -0.175 -32.243 1.00 63.59 83 GLN A CA 1
ATOM 657 C C . GLN A 1 83 ? 15.885 0.811 -31.390 1.00 63.59 83 GLN A C 1
ATOM 659 O O . GLN A 1 83 ? 16.886 0.441 -30.777 1.00 63.59 83 GLN A O 1
ATOM 664 N N . LEU A 1 84 ? 15.453 2.075 -31.420 1.00 78.00 84 LEU A N 1
ATOM 665 C CA . LEU A 1 84 ? 16.036 3.140 -30.618 1.00 78.00 84 LEU A CA 1
ATOM 666 C C . LEU A 1 84 ? 16.149 2.643 -29.179 1.00 78.00 84 LEU A C 1
ATOM 668 O O . LEU A 1 84 ? 15.161 2.236 -28.569 1.00 78.00 84 LEU A O 1
ATOM 672 N N . GLN A 1 85 ? 17.373 2.633 -28.671 1.00 85.19 85 GLN A N 1
ATOM 673 C CA . GLN A 1 85 ? 17.644 2.343 -27.279 1.00 85.19 85 GLN A CA 1
ATOM 674 C C . GLN A 1 85 ? 17.055 3.477 -26.430 1.00 85.19 85 GLN A C 1
ATOM 676 O O . GLN A 1 85 ? 17.384 4.646 -26.619 1.00 85.19 85 GLN A O 1
ATOM 681 N N . VAL A 1 86 ? 16.142 3.133 -25.524 1.00 89.81 86 VAL A N 1
ATOM 682 C CA . VAL A 1 86 ? 15.423 4.065 -24.651 1.00 89.81 86 VAL A CA 1
ATOM 683 C C . VAL A 1 86 ? 15.702 3.684 -23.205 1.00 89.81 86 VAL A C 1
ATOM 685 O O . VAL A 1 86 ? 15.470 2.540 -22.802 1.00 89.81 86 VAL A O 1
ATOM 688 N N . SER A 1 87 ? 16.181 4.643 -22.413 1.00 95.12 87 SER A N 1
ATOM 689 C CA . SER A 1 87 ? 16.393 4.452 -20.979 1.00 95.12 87 SER A CA 1
ATOM 690 C C . SER A 1 87 ? 15.081 4.122 -20.253 1.00 95.12 87 SER A C 1
ATOM 692 O O . SER A 1 87 ? 13.994 4.456 -20.735 1.00 95.12 87 SER A O 1
ATOM 694 N N . PRO A 1 88 ? 15.133 3.440 -19.097 1.00 97.31 88 PRO A N 1
ATOM 695 C CA . PRO A 1 88 ? 13.923 3.046 -18.401 1.00 97.31 88 PRO A CA 1
ATOM 696 C C . PRO A 1 88 ? 13.190 4.275 -17.858 1.00 97.31 88 PRO A C 1
ATOM 698 O O . PRO A 1 88 ? 13.800 5.126 -17.214 1.00 97.31 88 PRO A O 1
ATOM 701 N N . SER A 1 89 ? 11.876 4.324 -18.030 1.00 96.75 89 SER A N 1
ATOM 702 C CA . SER A 1 89 ? 10.988 5.304 -17.400 1.00 96.75 89 SER A CA 1
ATOM 703 C C . SER A 1 89 ? 9.978 4.582 -16.516 1.00 96.75 89 SER A C 1
ATOM 705 O O . SER A 1 89 ? 9.455 3.533 -16.904 1.00 96.75 89 SER A O 1
ATOM 707 N N . ILE A 1 90 ? 9.734 5.124 -15.323 1.00 97.56 90 ILE A N 1
ATOM 708 C CA . ILE A 1 90 ? 8.850 4.539 -14.314 1.00 97.56 90 ILE A CA 1
ATOM 709 C C . ILE A 1 90 ? 7.645 5.449 -14.093 1.00 97.56 90 ILE A C 1
ATOM 711 O O . ILE A 1 90 ? 7.784 6.654 -13.905 1.00 97.56 90 ILE A O 1
ATOM 715 N N . THR A 1 91 ? 6.458 4.848 -14.048 1.00 96.69 91 THR A N 1
ATOM 716 C CA . THR A 1 91 ? 5.222 5.464 -13.555 1.00 96.69 91 THR A CA 1
ATOM 717 C C . THR A 1 91 ? 4.707 4.647 -12.370 1.00 96.69 91 THR A C 1
ATOM 719 O O . THR A 1 91 ? 4.355 3.476 -12.526 1.00 96.69 91 THR A O 1
ATOM 722 N N . ALA A 1 92 ? 4.673 5.249 -11.182 1.00 94.94 92 ALA A N 1
ATOM 723 C CA . ALA A 1 92 ? 4.264 4.599 -9.938 1.00 94.94 92 ALA A CA 1
ATOM 724 C C . ALA A 1 92 ? 3.400 5.535 -9.082 1.00 94.94 92 ALA A C 1
ATOM 726 O O . ALA A 1 92 ? 3.510 6.758 -9.180 1.00 94.94 92 ALA A O 1
ATOM 727 N N . THR A 1 93 ? 2.545 4.960 -8.235 1.00 91.75 93 THR A N 1
ATOM 728 C CA . THR A 1 93 ? 1.788 5.718 -7.229 1.00 91.75 93 THR A CA 1
ATOM 729 C C . THR A 1 93 ? 2.730 6.161 -6.110 1.00 91.75 93 THR A C 1
ATOM 731 O O . THR A 1 93 ? 3.502 5.349 -5.616 1.00 91.75 93 THR A O 1
ATOM 734 N N . SER A 1 94 ? 2.663 7.423 -5.684 1.00 93.06 94 SER A N 1
ATOM 735 C CA . SER A 1 94 ? 3.547 7.957 -4.636 1.00 93.06 94 SER A CA 1
ATOM 736 C C . SER A 1 94 ? 3.225 7.426 -3.236 1.00 93.06 94 SER A C 1
ATOM 738 O O . SER A 1 94 ? 4.124 7.271 -2.410 1.00 93.06 94 SER A O 1
ATOM 740 N N . GLU A 1 95 ? 1.954 7.139 -2.958 1.00 96.12 95 GLU A N 1
ATOM 741 C CA . GLU A 1 95 ? 1.489 6.680 -1.652 1.00 96.12 95 GLU A CA 1
ATOM 742 C C . GLU A 1 95 ? 0.361 5.651 -1.791 1.00 96.12 95 GLU A C 1
ATOM 744 O O . GLU A 1 95 ? -0.548 5.806 -2.604 1.00 96.12 95 GLU A O 1
ATOM 749 N N . VAL A 1 96 ? 0.437 4.587 -0.994 1.00 97.25 96 VAL A N 1
ATOM 750 C CA . VAL A 1 96 ? -0.559 3.518 -0.901 1.00 97.25 96 VAL A CA 1
ATOM 751 C C . VAL A 1 96 ? -0.937 3.366 0.563 1.00 97.25 96 VAL A C 1
ATOM 753 O O . VAL A 1 96 ? -0.067 3.204 1.417 1.00 97.25 96 VAL A O 1
ATOM 756 N N . GLU A 1 97 ? -2.232 3.406 0.848 1.00 96.94 97 GLU A N 1
ATOM 757 C CA . GLU A 1 97 ? -2.778 3.246 2.192 1.00 96.94 97 GLU A CA 1
ATOM 758 C C . GLU A 1 97 ? -3.599 1.960 2.265 1.00 96.94 97 GLU A C 1
ATOM 760 O O . GLU A 1 97 ? -4.427 1.696 1.392 1.00 96.94 97 GLU A O 1
ATOM 765 N N . VAL A 1 98 ? -3.338 1.137 3.280 1.00 97.00 98 VAL A N 1
ATOM 766 C CA . VAL A 1 98 ? -4.047 -0.127 3.506 1.00 97.00 98 VAL A CA 1
ATOM 767 C C . VAL A 1 98 ? -4.350 -0.322 4.980 1.00 97.00 98 VAL A C 1
ATOM 769 O O . VAL A 1 98 ? -3.557 0.052 5.842 1.00 97.00 98 VAL A O 1
ATOM 772 N N . ASN A 1 99 ? -5.458 -0.994 5.267 1.00 95.31 99 ASN A N 1
ATOM 773 C CA . ASN A 1 99 ? -5.784 -1.378 6.633 1.00 95.31 99 ASN A CA 1
ATOM 774 C C . ASN A 1 99 ? -4.824 -2.464 7.142 1.00 95.31 99 ASN A C 1
ATOM 776 O O . ASN A 1 99 ? -4.316 -3.297 6.385 1.00 95.31 99 ASN A O 1
ATOM 780 N N . TYR A 1 100 ? -4.619 -2.492 8.452 1.00 95.12 100 TYR A N 1
ATOM 781 C CA . TYR A 1 100 ? -3.851 -3.521 9.138 1.00 95.12 100 TYR A CA 1
ATOM 782 C C . TYR A 1 100 ? -4.380 -4.932 8.800 1.00 95.12 100 TYR A C 1
ATOM 784 O O . TYR A 1 100 ? -5.586 -5.161 8.727 1.00 95.12 100 TYR A O 1
ATOM 792 N N . TYR A 1 101 ? -3.469 -5.876 8.556 1.00 94.94 101 TYR A N 1
ATOM 793 C CA . TYR A 1 101 ? -3.692 -7.226 8.009 1.00 94.94 101 TYR A CA 1
ATOM 794 C C . TYR A 1 101 ? -4.262 -7.337 6.588 1.00 94.94 101 TYR A C 1
ATOM 796 O O . TYR A 1 101 ? -4.377 -8.464 6.101 1.00 94.94 101 TYR A O 1
ATOM 804 N N . ALA A 1 102 ? -4.556 -6.238 5.892 1.00 95.69 102 ALA A N 1
ATOM 805 C CA . ALA A 1 102 ? -4.912 -6.299 4.476 1.00 95.69 102 ALA A CA 1
ATOM 806 C C . ALA A 1 102 ? -3.678 -6.567 3.597 1.00 95.69 102 ALA A C 1
ATOM 808 O O . ALA A 1 102 ? -2.541 -6.308 3.997 1.00 95.69 102 ALA A O 1
ATOM 809 N N . ASP A 1 103 ? -3.894 -7.066 2.383 1.00 96.50 103 ASP A N 1
ATOM 810 C CA . ASP A 1 103 ? -2.814 -7.244 1.413 1.00 96.50 103 ASP A CA 1
ATOM 811 C C . ASP A 1 103 ? -2.558 -5.931 0.663 1.00 96.50 103 ASP A C 1
ATOM 813 O O . ASP A 1 103 ? -3.483 -5.310 0.136 1.00 96.50 103 ASP A O 1
ATOM 817 N N . ALA A 1 104 ? -1.295 -5.506 0.593 1.00 96.88 104 ALA A N 1
ATOM 818 C CA . ALA A 1 104 ? -0.900 -4.296 -0.122 1.00 96.88 104 ALA A CA 1
ATOM 819 C C . ALA A 1 104 ? -0.358 -4.622 -1.514 1.00 96.88 104 ALA A C 1
ATOM 821 O O . ALA A 1 104 ? 0.423 -5.561 -1.690 1.00 96.88 104 ALA A O 1
ATOM 822 N N . LYS A 1 105 ? -0.730 -3.801 -2.500 1.00 96.81 105 LYS A N 1
ATOM 823 C CA . LYS A 1 105 ? -0.278 -3.913 -3.888 1.00 96.81 105 LYS A CA 1
ATOM 824 C C . LYS A 1 105 ? 0.431 -2.629 -4.304 1.00 96.81 105 LYS A C 1
ATOM 826 O O . LYS A 1 105 ? -0.217 -1.607 -4.512 1.00 96.81 105 LYS A O 1
ATOM 831 N N . LEU A 1 106 ? 1.751 -2.691 -4.460 1.00 97.38 106 LEU A N 1
ATOM 832 C CA . LEU A 1 106 ? 2.555 -1.574 -4.959 1.00 97.38 106 LEU A CA 1
ATOM 833 C C . LEU A 1 106 ? 2.828 -1.786 -6.447 1.00 97.38 106 LEU A C 1
ATOM 835 O O . LEU A 1 106 ? 3.338 -2.836 -6.836 1.00 97.38 106 LEU A O 1
ATOM 839 N N . VAL A 1 107 ? 2.472 -0.808 -7.278 1.00 97.00 107 VAL A N 1
ATOM 840 C CA . VAL A 1 107 ? 2.574 -0.908 -8.740 1.00 97.00 107 VAL A CA 1
ATOM 841 C C . VAL A 1 107 ? 3.637 0.054 -9.255 1.00 97.00 107 VAL A C 1
ATOM 843 O O . VAL A 1 107 ? 3.602 1.249 -8.974 1.00 97.00 107 VAL A O 1
ATOM 846 N N . CYS A 1 108 ? 4.561 -0.490 -10.038 1.00 95.62 108 CYS A N 1
ATOM 847 C CA . CYS A 1 108 ? 5.633 0.209 -10.722 1.00 95.62 108 CYS A CA 1
ATOM 848 C C . CYS A 1 108 ? 5.581 -0.158 -12.207 1.00 95.62 108 CYS A C 1
ATOM 850 O O . CYS A 1 108 ? 6.082 -1.204 -12.627 1.00 95.62 108 CYS A O 1
ATOM 852 N N . ASN A 1 109 ? 4.937 0.688 -13.007 1.00 96.75 109 ASN A N 1
ATOM 853 C CA . ASN A 1 109 ? 4.865 0.490 -14.449 1.00 96.75 109 ASN A CA 1
ATOM 854 C C . ASN A 1 109 ? 6.153 0.996 -15.083 1.00 96.75 109 ASN A C 1
ATOM 856 O O . ASN A 1 109 ? 6.542 2.142 -14.872 1.00 96.75 109 ASN A O 1
ATOM 860 N N . VAL A 1 110 ? 6.805 0.135 -15.859 1.00 96.94 110 VAL A N 1
ATOM 861 C CA . VAL A 1 110 ? 8.126 0.405 -16.422 1.00 96.94 110 VAL A CA 1
ATOM 862 C C . VAL A 1 110 ? 8.071 0.301 -17.936 1.00 96.94 110 VAL A C 1
ATOM 864 O O . VAL A 1 110 ? 7.584 -0.687 -18.483 1.00 96.94 110 VAL A O 1
ATOM 867 N N . THR A 1 111 ? 8.609 1.311 -18.607 1.00 95.38 111 THR A N 1
ATOM 868 C CA . THR A 1 111 ? 8.798 1.347 -20.062 1.00 95.38 111 THR A CA 1
ATOM 869 C C . THR A 1 111 ? 10.276 1.533 -20.385 1.00 95.38 111 THR A C 1
ATOM 871 O O . THR A 1 111 ? 10.991 2.153 -19.604 1.00 95.38 111 THR A O 1
ATOM 874 N N . GLY A 1 112 ? 10.747 1.038 -21.526 1.00 93.50 112 GLY A N 1
ATOM 875 C CA . GLY A 1 112 ? 12.129 1.216 -21.984 1.00 93.50 112 GLY A CA 1
ATOM 876 C C . GLY A 1 112 ? 12.541 0.118 -22.961 1.00 93.50 112 GLY A C 1
ATOM 877 O O . GLY A 1 112 ? 11.883 -0.921 -23.031 1.00 93.50 112 GLY A O 1
ATOM 878 N N . TYR A 1 113 ? 13.620 0.344 -23.710 1.00 89.06 113 TYR A N 1
ATOM 879 C CA . TYR A 1 113 ? 14.173 -0.643 -24.637 1.00 89.06 113 TYR A CA 1
ATOM 880 C C . TYR A 1 113 ? 15.715 -0.614 -24.626 1.00 89.06 113 TYR A C 1
ATOM 882 O O . TYR A 1 113 ? 16.280 0.461 -24.805 1.00 89.06 113 TYR A O 1
ATOM 890 N N . PRO A 1 114 ? 16.427 -1.744 -24.449 1.00 93.25 114 PRO A N 1
ATOM 891 C CA . PRO A 1 114 ? 15.919 -3.096 -24.199 1.00 93.25 114 PRO A CA 1
ATOM 892 C C . PRO A 1 114 ? 15.062 -3.192 -22.929 1.00 93.25 114 PRO A C 1
ATOM 894 O O . PRO A 1 114 ? 15.152 -2.320 -22.059 1.00 93.25 114 PRO A O 1
ATOM 897 N N . THR A 1 115 ? 14.207 -4.219 -22.844 1.00 94.12 115 THR A N 1
ATOM 898 C CA . THR A 1 115 ? 13.244 -4.403 -21.743 1.00 94.12 115 THR A CA 1
ATOM 899 C C . THR A 1 115 ? 13.936 -4.274 -20.378 1.00 94.12 115 THR A C 1
ATOM 901 O O . THR A 1 115 ? 14.833 -5.071 -20.081 1.00 94.12 115 THR A O 1
ATOM 904 N N . PRO A 1 116 ? 13.547 -3.298 -19.535 1.00 97.19 116 PRO A N 1
ATOM 905 C CA . PRO A 1 116 ? 14.231 -3.065 -18.271 1.00 97.19 116 PRO A CA 1
ATOM 906 C C . PRO A 1 116 ? 14.008 -4.183 -17.252 1.00 97.19 116 PRO A C 1
ATOM 908 O O . PRO A 1 116 ? 12.929 -4.764 -17.146 1.00 97.19 116 PRO A O 1
ATOM 911 N N . ARG A 1 117 ? 15.035 -4.441 -16.443 1.00 97.38 117 ARG A N 1
ATOM 912 C CA . ARG A 1 117 ? 14.987 -5.337 -15.285 1.00 97.38 117 ARG A CA 1
ATOM 913 C C . ARG A 1 117 ? 14.546 -4.560 -14.050 1.00 97.38 117 ARG A C 1
ATOM 915 O O . ARG A 1 117 ? 15.120 -3.512 -13.761 1.00 97.38 117 ARG A O 1
ATOM 922 N N . ILE A 1 118 ? 13.569 -5.093 -13.319 1.00 97.44 118 ILE A N 1
ATOM 923 C CA . ILE A 1 118 ? 13.001 -4.465 -12.119 1.00 97.44 118 ILE A CA 1
ATOM 924 C C . ILE A 1 118 ? 13.624 -5.069 -10.859 1.00 97.44 118 ILE A C 1
ATOM 926 O O . ILE A 1 118 ? 13.785 -6.287 -10.750 1.00 97.44 118 ILE A O 1
ATOM 930 N N . LYS A 1 119 ? 13.950 -4.213 -9.891 1.00 97.31 119 LYS A N 1
ATOM 931 C CA . LYS A 1 119 ? 14.366 -4.579 -8.535 1.00 97.31 119 LYS A CA 1
ATOM 932 C C . LYS A 1 119 ? 13.610 -3.736 -7.521 1.00 97.31 119 LYS A C 1
ATOM 934 O O . LYS A 1 119 ? 13.532 -2.520 -7.661 1.00 97.31 119 LYS A O 1
ATOM 939 N N . TRP A 1 120 ? 13.124 -4.378 -6.467 1.00 97.94 120 TRP A N 1
ATOM 940 C CA . TRP A 1 120 ? 12.485 -3.696 -5.347 1.00 97.94 120 TRP A CA 1
ATOM 941 C C . TRP A 1 120 ? 13.438 -3.577 -4.163 1.00 97.94 120 TRP A C 1
ATOM 943 O O . TRP A 1 120 ? 14.149 -4.527 -3.824 1.00 97.94 120 TRP A O 1
ATOM 953 N N . LYS A 1 121 ? 13.419 -2.427 -3.495 1.00 97.44 121 LYS A N 1
ATOM 954 C CA . LYS A 1 121 ? 14.076 -2.213 -2.206 1.00 97.44 121 LYS A CA 1
ATOM 955 C C . LYS A 1 121 ? 13.060 -1.755 -1.172 1.00 97.44 121 LYS A C 1
ATOM 957 O O . LYS A 1 121 ? 12.188 -0.951 -1.476 1.00 97.44 121 LYS A O 1
ATOM 962 N N . PHE A 1 122 ? 13.199 -2.260 0.046 1.00 96.75 122 PHE A N 1
ATOM 963 C CA . PHE A 1 122 ? 12.515 -1.739 1.222 1.00 96.75 122 PHE A CA 1
ATOM 964 C C . PHE A 1 122 ? 13.577 -1.307 2.223 1.00 96.75 122 PHE A C 1
ATOM 966 O O . PHE A 1 122 ? 14.384 -2.131 2.675 1.00 96.75 122 PHE A O 1
ATOM 973 N N . THR A 1 123 ? 13.620 -0.009 2.514 1.00 86.88 123 THR A N 1
ATOM 974 C CA . THR A 1 123 ? 14.695 0.593 3.310 1.00 86.88 123 THR A CA 1
ATOM 975 C C . THR A 1 123 ? 16.069 0.288 2.675 1.00 86.88 123 THR A C 1
ATOM 977 O O . THR A 1 123 ? 16.359 0.767 1.582 1.00 86.88 123 THR A O 1
ATOM 980 N N . TYR A 1 124 ? 16.911 -0.548 3.298 1.00 85.56 124 TYR A N 1
ATOM 981 C CA . TYR A 1 124 ? 18.225 -0.959 2.777 1.00 85.56 124 TYR A CA 1
ATOM 982 C C . TYR A 1 124 ? 18.231 -2.366 2.152 1.00 85.56 124 TYR A C 1
ATOM 984 O O . TYR A 1 124 ? 19.230 -2.781 1.560 1.00 85.56 124 TYR A O 1
ATOM 992 N N . LYS A 1 125 ? 17.134 -3.125 2.268 1.00 94.75 125 LYS A N 1
ATOM 993 C CA . LYS A 1 125 ? 17.068 -4.528 1.843 1.00 94.75 125 LYS A CA 1
ATOM 994 C C . LYS A 1 125 ? 16.512 -4.645 0.429 1.00 94.75 125 LYS A C 1
ATOM 996 O O . LYS A 1 125 ? 15.442 -4.124 0.126 1.00 94.75 125 LYS A O 1
ATOM 1001 N N . THR A 1 126 ? 17.212 -5.393 -0.422 1.00 95.81 126 THR A N 1
ATOM 1002 C CA . THR A 1 126 ? 16.686 -5.782 -1.739 1.00 95.81 126 THR A CA 1
ATOM 1003 C C . THR A 1 126 ? 15.700 -6.933 -1.565 1.00 95.81 126 THR A C 1
ATOM 1005 O O . THR A 1 126 ? 15.999 -7.918 -0.887 1.00 95.81 126 THR A O 1
ATOM 1008 N N . LEU A 1 127 ? 14.513 -6.795 -2.147 1.00 96.31 127 LEU A N 1
ATOM 1009 C CA . LEU A 1 127 ? 13.461 -7.802 -2.109 1.00 96.31 127 LEU A CA 1
ATOM 1010 C C . LEU A 1 127 ? 13.607 -8.773 -3.291 1.00 96.31 127 LEU A C 1
ATOM 1012 O O . LEU A 1 127 ? 14.113 -8.384 -4.342 1.00 96.31 127 LEU A O 1
ATOM 1016 N N . PRO A 1 128 ? 13.147 -10.027 -3.149 1.00 94.31 128 PRO A N 1
ATOM 1017 C CA . PRO A 1 128 ? 13.282 -11.040 -4.197 1.00 94.31 128 PRO A CA 1
ATOM 1018 C C . PRO A 1 128 ? 12.354 -10.813 -5.400 1.00 94.31 128 PRO A C 1
ATOM 1020 O O . PRO A 1 128 ? 12.558 -11.421 -6.446 1.00 94.31 128 PRO A O 1
ATOM 1023 N N . SER A 1 129 ? 11.328 -9.965 -5.271 1.00 93.81 129 SER A N 1
ATOM 1024 C CA . SER A 1 129 ? 10.400 -9.694 -6.371 1.00 93.81 129 SER A CA 1
ATOM 1025 C C . SER A 1 129 ? 11.077 -8.896 -7.486 1.00 93.81 129 SER A C 1
ATOM 1027 O O . SER A 1 129 ? 11.720 -7.876 -7.235 1.00 93.81 129 SER A O 1
ATOM 1029 N N . THR A 1 130 ? 10.866 -9.334 -8.723 1.00 95.19 130 THR A N 1
ATOM 1030 C CA . THR A 1 130 ? 11.291 -8.667 -9.966 1.00 95.19 130 THR A CA 1
ATOM 1031 C C . THR A 1 130 ? 10.098 -8.274 -10.844 1.00 95.19 130 THR A C 1
ATOM 1033 O O . THR A 1 130 ? 10.267 -7.873 -11.993 1.00 95.19 130 THR A O 1
ATOM 1036 N N . SER A 1 131 ? 8.878 -8.404 -10.318 1.00 95.88 131 SER A N 1
ATOM 1037 C CA . SER A 1 131 ? 7.644 -8.043 -11.016 1.00 95.88 131 SER A CA 1
ATOM 1038 C C . SER A 1 131 ? 7.405 -6.531 -10.979 1.00 95.88 131 SER A C 1
ATOM 1040 O O . SER A 1 131 ? 7.829 -5.854 -10.043 1.00 95.88 131 SER A O 1
ATOM 1042 N N . SER A 1 132 ? 6.657 -6.006 -11.953 1.00 94.94 132 SER A N 1
ATOM 1043 C CA . SER A 1 132 ? 6.138 -4.627 -11.932 1.00 94.94 132 SER A CA 1
ATOM 1044 C C . SER A 1 132 ? 5.188 -4.371 -10.762 1.00 94.94 132 SER A C 1
ATOM 1046 O O . SER A 1 132 ? 4.945 -3.228 -10.391 1.00 94.94 132 SER A O 1
ATOM 1048 N N . THR A 1 133 ? 4.651 -5.429 -10.156 1.00 96.38 133 THR A N 1
ATOM 1049 C CA . THR A 1 133 ? 3.801 -5.348 -8.971 1.00 96.38 133 THR A CA 1
ATOM 1050 C C . THR A 1 133 ? 4.446 -6.085 -7.802 1.00 96.38 133 THR A C 1
ATOM 1052 O O . THR A 1 133 ? 4.741 -7.277 -7.899 1.00 96.38 133 THR A O 1
ATOM 1055 N N . LEU A 1 134 ? 4.599 -5.401 -6.669 1.00 96.94 134 LEU A N 1
ATOM 1056 C CA . LEU A 1 134 ? 4.974 -6.006 -5.395 1.00 96.94 134 LEU A CA 1
ATOM 1057 C C . LEU A 1 134 ? 3.721 -6.228 -4.541 1.00 96.94 134 LEU A C 1
ATOM 1059 O O . LEU A 1 134 ? 2.999 -5.281 -4.233 1.00 96.94 134 LEU A O 1
ATOM 1063 N N . ILE A 1 135 ? 3.478 -7.482 -4.156 1.00 96.50 135 ILE A N 1
ATOM 1064 C CA . ILE A 1 135 ? 2.372 -7.866 -3.272 1.00 96.50 135 ILE A CA 1
ATOM 1065 C C . ILE A 1 135 ? 2.941 -8.148 -1.884 1.00 96.50 135 ILE A C 1
ATOM 1067 O O . ILE A 1 135 ? 3.839 -8.977 -1.729 1.00 96.50 135 ILE A O 1
ATOM 1071 N N . LEU A 1 136 ? 2.414 -7.459 -0.878 1.00 96.38 136 LEU A N 1
ATOM 1072 C CA . LEU A 1 136 ? 2.775 -7.627 0.524 1.00 96.38 136 LEU A CA 1
ATOM 1073 C C . LEU A 1 136 ? 1.565 -8.196 1.253 1.00 96.38 136 LEU A C 1
ATOM 1075 O O . LEU A 1 136 ? 0.596 -7.486 1.504 1.00 96.38 136 LEU A O 1
ATOM 1079 N N . LEU A 1 137 ? 1.629 -9.481 1.587 1.00 96.12 137 LEU A N 1
ATOM 1080 C CA . LEU A 1 137 ? 0.541 -10.143 2.299 1.00 96.12 137 LEU A CA 1
ATOM 1081 C C . LEU A 1 137 ? 0.496 -9.679 3.749 1.00 96.12 137 LEU A C 1
ATOM 1083 O O . LEU A 1 137 ? 1.561 -9.541 4.356 1.00 96.12 137 LEU A O 1
ATOM 1087 N N . ARG A 1 138 ? -0.698 -9.509 4.321 1.00 95.12 138 ARG A N 1
ATOM 1088 C CA . ARG A 1 138 ? -0.918 -9.137 5.731 1.00 95.12 138 ARG A CA 1
ATOM 1089 C C . ARG A 1 138 ? -0.050 -7.954 6.173 1.00 95.12 138 ARG A C 1
ATOM 1091 O O . ARG A 1 138 ? 0.974 -8.136 6.845 1.00 95.12 138 ARG A O 1
ATOM 1098 N N . ALA A 1 139 ? -0.426 -6.751 5.764 1.00 95.44 139 ALA A N 1
ATOM 1099 C CA . ALA A 1 139 ? 0.266 -5.520 6.113 1.00 95.44 139 ALA A CA 1
ATOM 1100 C C . ALA A 1 139 ? 0.291 -5.302 7.636 1.00 95.44 139 ALA A C 1
ATOM 1102 O O . ALA A 1 139 ? -0.712 -5.477 8.321 1.00 95.44 139 ALA A O 1
ATOM 1103 N N . THR A 1 140 ? 1.453 -4.923 8.158 1.00 95.38 140 THR A N 1
ATOM 1104 C CA . THR A 1 140 ? 1.678 -4.565 9.565 1.00 95.38 140 THR A CA 1
ATOM 1105 C C . THR A 1 140 ? 2.553 -3.317 9.615 1.00 95.38 140 THR A C 1
ATOM 1107 O O . THR A 1 140 ? 3.136 -2.927 8.600 1.00 95.38 140 THR A O 1
ATOM 1110 N N . ASN A 1 141 ? 2.706 -2.708 10.791 1.00 92.69 141 ASN A N 1
ATOM 1111 C CA . ASN A 1 141 ? 3.545 -1.515 10.956 1.00 92.69 141 ASN A CA 1
ATOM 1112 C C . ASN A 1 141 ? 5.012 -1.753 10.557 1.00 92.69 141 ASN A C 1
ATOM 1114 O O . ASN A 1 141 ? 5.667 -0.842 10.069 1.00 92.69 141 ASN A O 1
ATOM 1118 N N . GLU A 1 142 ? 5.510 -2.985 10.676 1.00 94.00 142 GLU A N 1
ATOM 1119 C CA . GLU A 1 142 ? 6.866 -3.365 10.246 1.00 94.00 142 GLU A CA 1
ATOM 1120 C C . GLU A 1 142 ? 7.063 -3.318 8.724 1.00 94.00 142 GLU A C 1
ATOM 1122 O O . GLU A 1 142 ? 8.187 -3.214 8.237 1.00 94.00 142 GLU A O 1
ATOM 1127 N N . LYS A 1 143 ? 5.966 -3.418 7.966 1.00 95.25 143 LYS A N 1
ATOM 1128 C CA . LYS A 1 143 ? 5.957 -3.299 6.505 1.00 95.25 143 LYS A CA 1
ATOM 1129 C C . LYS A 1 143 ? 5.679 -1.865 6.058 1.00 95.25 143 LYS A C 1
ATOM 1131 O O . LYS A 1 143 ? 5.855 -1.560 4.888 1.00 95.25 143 LYS A O 1
ATOM 1136 N N . ALA A 1 144 ? 5.248 -0.976 6.951 1.00 96.38 144 ALA A N 1
ATOM 1137 C CA . ALA A 1 144 ? 5.046 0.425 6.607 1.00 96.38 144 ALA A CA 1
ATOM 1138 C C . ALA A 1 144 ? 6.395 1.105 6.321 1.00 96.38 144 ALA A C 1
ATOM 1140 O O . ALA A 1 144 ? 7.392 0.855 6.998 1.00 96.38 144 ALA A O 1
ATOM 1141 N N . GLY A 1 145 ? 6.432 1.983 5.321 1.00 96.44 145 GLY A N 1
ATOM 1142 C CA . GLY A 1 145 ? 7.657 2.682 4.938 1.00 96.44 145 GLY A CA 1
ATOM 1143 C C . GLY A 1 145 ? 7.758 2.945 3.443 1.00 96.44 145 GLY A C 1
ATOM 1144 O O . GLY A 1 145 ? 6.769 2.882 2.717 1.00 96.44 145 GLY A O 1
ATOM 1145 N N . ILE A 1 146 ? 8.963 3.277 2.986 1.00 97.00 146 ILE A N 1
ATOM 1146 C CA . ILE A 1 146 ? 9.225 3.629 1.588 1.00 97.00 146 ILE A CA 1
ATOM 1147 C C . ILE A 1 146 ? 9.785 2.410 0.854 1.00 97.00 146 ILE A C 1
ATOM 1149 O O . ILE A 1 146 ? 10.799 1.830 1.251 1.00 97.00 146 ILE A 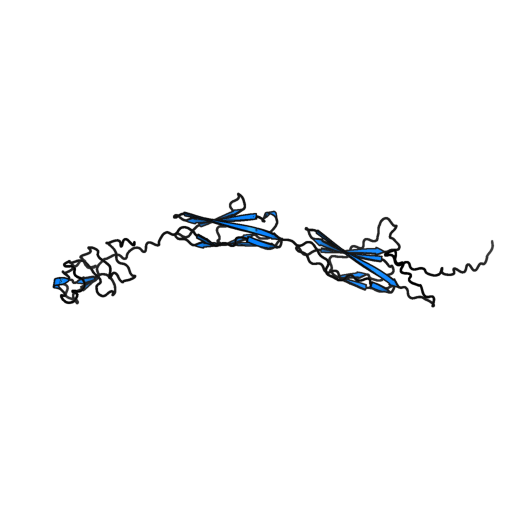O 1
ATOM 1153 N N . TYR A 1 147 ? 9.111 2.043 -0.231 1.00 97.69 147 TYR A N 1
ATOM 1154 C CA . TYR A 1 147 ? 9.526 1.019 -1.174 1.00 97.69 147 TYR A CA 1
ATOM 1155 C C . TYR A 1 147 ? 10.031 1.682 -2.449 1.00 97.69 147 TYR A C 1
ATOM 1157 O O . TYR A 1 147 ? 9.294 2.418 -3.097 1.00 97.69 147 TYR A O 1
ATOM 1165 N N . THR A 1 148 ? 11.263 1.379 -2.840 1.00 97.44 148 THR A N 1
ATOM 1166 C CA . THR A 1 148 ? 11.863 1.911 -4.064 1.00 97.44 148 THR A CA 1
ATOM 1167 C C . THR A 1 148 ? 11.825 0.847 -5.152 1.00 97.44 148 THR A C 1
ATOM 1169 O O . THR A 1 148 ? 12.411 -0.231 -5.007 1.00 97.44 148 THR A O 1
ATOM 1172 N N . CYS A 1 149 ? 11.153 1.152 -6.256 1.00 97.31 149 CYS A N 1
ATOM 1173 C CA . CYS A 1 149 ? 11.240 0.384 -7.490 1.00 97.31 149 CYS A CA 1
ATOM 1174 C C . CYS A 1 149 ? 12.388 0.930 -8.336 1.00 97.31 149 CYS A C 1
ATOM 1176 O O . CYS A 1 149 ? 12.453 2.131 -8.581 1.00 97.31 149 CYS A O 1
ATOM 1178 N N . ILE A 1 150 ? 13.280 0.057 -8.793 1.00 97.31 150 ILE A N 1
ATOM 1179 C CA . ILE A 1 150 ? 14.432 0.408 -9.624 1.00 97.31 150 ILE A CA 1
ATOM 1180 C C . ILE A 1 150 ? 14.325 -0.368 -10.932 1.00 97.31 150 ILE A C 1
ATOM 1182 O O . ILE A 1 150 ? 14.239 -1.596 -10.913 1.00 97.31 150 ILE A O 1
ATOM 1186 N N . ALA A 1 151 ? 14.365 0.339 -12.056 1.00 98.12 151 ALA A N 1
ATOM 1187 C CA . ALA A 1 151 ? 14.385 -0.233 -13.393 1.00 98.12 151 ALA A CA 1
ATOM 1188 C C . ALA A 1 151 ? 15.737 0.030 -14.056 1.00 98.12 151 ALA A C 1
ATOM 1190 O O . ALA A 1 151 ? 16.245 1.148 -14.010 1.00 98.12 151 ALA A O 1
ATOM 1191 N N . THR A 1 152 ? 16.333 -0.984 -14.681 1.00 98.00 152 THR A N 1
ATOM 1192 C CA . THR A 1 152 ? 17.655 -0.865 -15.322 1.00 98.00 152 THR A CA 1
ATOM 1193 C C . THR A 1 152 ? 17.677 -1.600 -16.657 1.00 98.00 152 THR A C 1
ATOM 1195 O O . THR A 1 152 ? 17.269 -2.759 -16.734 1.00 98.00 152 THR A O 1
ATOM 1198 N N . ASN A 1 153 ? 18.195 -0.956 -17.697 1.00 96.25 153 ASN A N 1
ATOM 1199 C CA . ASN A 1 153 ? 18.587 -1.597 -18.949 1.00 96.25 153 ASN A CA 1
ATOM 1200 C C . ASN A 1 153 ? 19.998 -1.141 -19.353 1.00 96.25 153 ASN A C 1
ATOM 1202 O O . ASN A 1 153 ? 20.661 -0.432 -18.600 1.00 96.25 153 ASN A O 1
ATOM 1206 N N . ASP A 1 154 ? 20.455 -1.551 -20.533 1.00 95.12 154 ASP A N 1
ATOM 1207 C CA . ASP A 1 154 ? 21.820 -1.268 -21.001 1.00 95.12 154 ASP A CA 1
ATOM 1208 C C . ASP A 1 154 ? 22.052 0.224 -21.321 1.00 95.12 154 ASP A C 1
ATOM 1210 O O . ASP A 1 154 ? 23.187 0.654 -21.502 1.00 95.12 154 ASP A O 1
ATOM 1214 N N . VAL A 1 155 ? 20.978 1.020 -21.360 1.00 94.50 155 VAL A N 1
ATOM 1215 C CA . VAL A 1 155 ? 20.990 2.462 -21.653 1.00 94.50 155 VAL A CA 1
ATOM 1216 C C . VAL A 1 155 ? 21.059 3.290 -20.372 1.00 94.50 155 VAL A C 1
ATOM 1218 O O . VAL A 1 155 ? 21.623 4.381 -20.360 1.00 94.50 155 VAL A O 1
ATOM 1221 N N . GLY A 1 156 ? 20.464 2.803 -19.280 1.00 95.19 156 GLY A N 1
ATOM 1222 C CA . GLY A 1 156 ? 20.464 3.515 -18.009 1.00 95.19 156 GLY A CA 1
ATOM 1223 C C . GLY A 1 156 ? 19.549 2.909 -16.952 1.00 95.19 156 GLY A C 1
ATOM 1224 O O . GLY A 1 156 ? 19.099 1.765 -17.044 1.00 95.19 156 GLY A O 1
ATOM 1225 N N . ALA A 1 157 ? 19.263 3.711 -15.927 1.00 97.38 157 ALA A N 1
ATOM 1226 C CA . ALA A 1 157 ? 18.420 3.328 -14.807 1.00 97.38 157 ALA A CA 1
ATOM 1227 C C . ALA A 1 157 ? 17.478 4.461 -14.392 1.00 97.38 157 ALA A C 1
ATOM 1229 O O . ALA A 1 157 ? 17.830 5.636 -14.480 1.00 97.38 157 ALA A O 1
ATOM 1230 N N . SER A 1 158 ? 16.309 4.092 -13.884 1.00 97.69 158 SER A N 1
ATOM 1231 C CA . SER A 1 158 ? 15.401 4.996 -13.182 1.00 97.69 158 SER A CA 1
ATOM 1232 C C . SER A 1 158 ? 14.895 4.353 -11.900 1.00 97.69 158 SER A C 1
ATOM 1234 O O . SER A 1 158 ? 14.970 3.133 -11.719 1.00 97.69 158 SER A O 1
ATOM 1236 N N . GLN A 1 159 ? 14.413 5.188 -10.984 1.00 96.88 159 GLN A N 1
ATOM 1237 C CA . GLN A 1 159 ? 13.845 4.741 -9.721 1.00 96.88 159 GLN A CA 1
ATOM 1238 C C . GLN A 1 159 ? 12.619 5.572 -9.344 1.00 96.88 159 GLN A C 1
ATOM 1240 O O . GLN A 1 159 ? 12.536 6.747 -9.701 1.00 96.88 159 GLN A O 1
ATOM 1245 N N . ALA A 1 160 ? 11.692 4.961 -8.612 1.00 97.06 160 ALA A N 1
ATOM 1246 C CA . ALA A 1 160 ? 10.545 5.638 -8.022 1.00 97.06 160 ALA A CA 1
ATOM 1247 C C . ALA A 1 160 ? 10.272 5.105 -6.615 1.00 97.06 160 ALA A C 1
ATOM 1249 O O . ALA A 1 160 ? 10.340 3.895 -6.379 1.00 97.06 160 ALA A O 1
ATOM 1250 N N . ASP A 1 161 ? 9.929 6.020 -5.714 1.00 97.19 161 ASP A N 1
ATOM 1251 C CA . ASP A 1 161 ? 9.597 5.723 -4.327 1.00 97.19 161 ASP A CA 1
ATOM 1252 C C . ASP A 1 161 ? 8.080 5.664 -4.134 1.00 97.19 161 ASP A C 1
ATOM 1254 O O . ASP A 1 161 ? 7.338 6.524 -4.610 1.00 97.19 161 ASP A O 1
ATOM 1258 N N . ILE A 1 162 ? 7.633 4.643 -3.408 1.00 97.56 162 ILE A N 1
ATOM 1259 C CA . ILE A 1 162 ? 6.236 4.381 -3.071 1.00 97.56 162 ILE A CA 1
ATOM 1260 C C . ILE A 1 162 ? 6.141 4.265 -1.553 1.00 97.56 162 ILE A C 1
ATOM 1262 O O . ILE A 1 162 ? 6.727 3.363 -0.950 1.00 97.56 162 ILE A O 1
ATOM 1266 N N . LYS A 1 163 ? 5.396 5.163 -0.914 1.00 97.38 163 LYS A N 1
ATOM 1267 C CA . LYS A 1 163 ? 5.171 5.125 0.531 1.00 97.38 163 LYS A CA 1
ATOM 1268 C C . LYS A 1 163 ? 3.982 4.227 0.865 1.00 97.38 163 LYS A C 1
ATOM 1270 O O . LYS A 1 163 ? 2.860 4.521 0.471 1.00 97.38 163 LYS A O 1
ATOM 1275 N N . LEU A 1 164 ? 4.216 3.161 1.624 1.00 97.75 164 LEU A N 1
ATOM 1276 C CA . LEU A 1 164 ? 3.163 2.337 2.209 1.00 97.75 164 LEU A CA 1
ATOM 1277 C C . LEU A 1 164 ? 2.796 2.868 3.597 1.00 97.75 164 LEU A C 1
ATOM 1279 O O . LEU A 1 164 ? 3.622 2.849 4.515 1.00 97.75 164 LEU A O 1
ATOM 1283 N N . LYS A 1 165 ? 1.547 3.302 3.750 1.00 97.12 165 LYS A N 1
ATOM 1284 C CA . LYS A 1 165 ? 0.907 3.585 5.035 1.00 97.12 165 LYS A CA 1
ATOM 1285 C C . LYS A 1 165 ? 0.022 2.410 5.428 1.00 97.12 165 LYS A C 1
ATOM 1287 O O . LYS A 1 165 ? -0.775 1.935 4.622 1.00 97.12 165 LYS A O 1
ATOM 1292 N N . VAL A 1 166 ? 0.159 1.970 6.673 1.00 96.88 166 VAL A N 1
ATOM 1293 C CA . VAL A 1 166 ? -0.728 0.969 7.266 1.00 96.88 166 VAL A CA 1
ATOM 1294 C C . VAL A 1 166 ? -1.581 1.668 8.314 1.00 96.88 166 VAL A C 1
ATOM 1296 O O . VAL A 1 166 ? -1.040 2.286 9.230 1.00 96.88 166 VAL A O 1
ATOM 1299 N N . THR A 1 167 ? -2.896 1.608 8.152 1.00 95.94 167 THR A N 1
ATOM 1300 C CA . THR A 1 167 ? -3.870 2.260 9.028 1.00 95.94 167 THR A CA 1
ATOM 1301 C C . THR A 1 167 ? -4.633 1.253 9.871 1.00 95.94 167 THR A C 1
ATOM 1303 O O . THR A 1 167 ? -4.742 0.070 9.545 1.00 95.94 167 THR A O 1
ATOM 1306 N N . PHE A 1 168 ? -5.123 1.723 11.009 1.00 95.50 168 PHE A N 1
ATOM 1307 C CA . PHE A 1 168 ? -5.888 0.948 11.972 1.00 95.50 168 PHE A CA 1
ATOM 1308 C C . PHE A 1 168 ? -6.925 1.860 12.621 1.00 95.50 168 PHE A C 1
ATOM 1310 O O . PHE A 1 168 ? -6.723 3.072 12.699 1.00 95.50 168 PHE A O 1
ATOM 1317 N N . ASP A 1 169 ? -7.993 1.260 13.137 1.00 95.31 169 ASP A N 1
ATOM 1318 C CA . ASP A 1 169 ? -9.043 1.973 13.854 1.00 95.31 169 ASP A CA 1
ATOM 1319 C C . ASP A 1 169 ? -9.216 1.355 15.237 1.00 95.31 169 ASP A C 1
ATOM 1321 O O . ASP A 1 169 ? -9.407 0.141 15.378 1.00 95.31 169 ASP A O 1
ATOM 1325 N N . THR A 1 170 ? -9.183 2.186 16.276 1.00 96.31 170 THR A N 1
ATOM 1326 C CA . THR A 1 170 ? -9.477 1.732 17.637 1.00 96.31 170 THR A CA 1
ATOM 1327 C C . THR A 1 170 ? -10.959 1.370 17.771 1.00 96.31 170 THR A C 1
ATOM 1329 O O . THR A 1 170 ? -11.790 1.915 17.036 1.00 96.31 170 THR A O 1
ATOM 1332 N N . PRO A 1 171 ? -11.333 0.494 18.719 1.00 96.94 171 PRO A N 1
ATO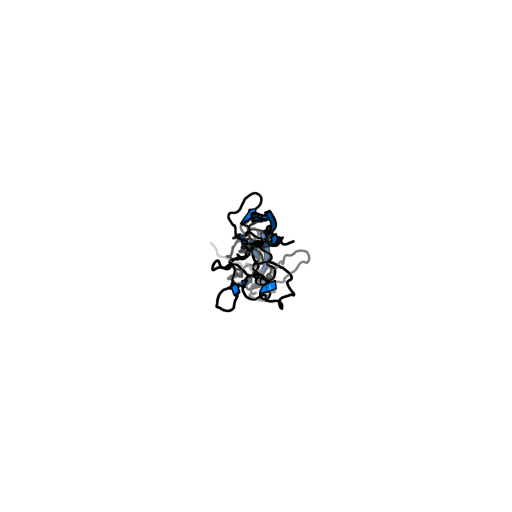M 1333 C CA . PRO A 1 171 ? -12.722 0.110 18.908 1.00 96.94 171 PRO A CA 1
ATOM 1334 C C . PRO A 1 171 ? -13.583 1.325 19.257 1.00 96.94 171 PRO A C 1
ATOM 1336 O O . PRO A 1 171 ? -13.139 2.219 19.976 1.00 96.94 171 PRO A O 1
ATOM 1339 N N . LYS A 1 172 ? -14.821 1.349 18.765 1.00 96.56 172 LYS A N 1
ATOM 1340 C CA . LYS A 1 172 ? -15.815 2.371 19.101 1.00 96.56 172 LYS A CA 1
ATOM 1341 C C . LYS A 1 172 ? -17.207 1.765 19.151 1.00 96.56 172 LYS A C 1
ATOM 1343 O O . LYS A 1 172 ? -17.715 1.293 18.136 1.00 96.56 172 LYS A O 1
ATOM 1348 N N . ILE A 1 173 ? -17.851 1.812 20.310 1.00 95.06 173 ILE A N 1
ATOM 1349 C CA . ILE A 1 173 ? -19.193 1.276 20.528 1.00 95.06 173 ILE A CA 1
ATOM 1350 C C . ILE A 1 173 ? -20.228 2.251 19.960 1.00 95.06 173 ILE A C 1
ATOM 1352 O O . ILE A 1 173 ? -20.427 3.362 20.459 1.00 95.06 173 ILE A O 1
ATOM 1356 N N . VAL A 1 174 ? -20.927 1.814 18.913 1.00 94.56 174 VAL A N 1
ATOM 1357 C CA . VAL A 1 174 ? -21.931 2.608 18.191 1.00 94.56 174 VAL A CA 1
ATOM 1358 C C . VAL A 1 174 ? -23.363 2.281 18.604 1.00 94.56 174 VAL A C 1
ATOM 1360 O O . VAL A 1 174 ? -24.255 3.100 18.385 1.00 94.56 174 VAL A O 1
ATOM 1363 N N . SER A 1 175 ? -23.613 1.129 19.238 1.00 87.75 175 SER A N 1
ATOM 1364 C CA . SER A 1 175 ? -24.969 0.796 19.680 1.00 87.75 175 SER A CA 1
ATOM 1365 C C . SER A 1 175 ? -25.454 1.734 20.801 1.00 87.75 175 SER A C 1
ATOM 1367 O O . SER A 1 175 ? -24.688 2.123 21.698 1.00 87.75 175 SER A O 1
ATOM 1369 N N . PRO A 1 176 ? -26.738 2.134 20.788 1.00 77.38 176 PRO A N 1
ATOM 1370 C CA . PRO A 1 176 ? -27.338 2.839 21.908 1.00 77.38 176 PRO A CA 1
ATOM 1371 C C . PRO A 1 176 ? -27.567 1.846 23.051 1.00 77.38 176 PRO A C 1
ATOM 1373 O O . PRO A 1 176 ? -28.421 0.969 22.973 1.00 77.38 176 PRO A O 1
ATOM 1376 N N . LEU A 1 177 ? -26.799 1.986 24.128 1.00 74.94 177 LEU A N 1
ATOM 1377 C CA . LEU A 1 177 ? -27.069 1.303 25.386 1.00 74.94 177 LEU A CA 1
ATOM 1378 C C . LEU A 1 177 ? -27.884 2.267 26.256 1.00 74.94 177 LEU A C 1
ATOM 1380 O O . LEU A 1 177 ? -27.359 3.280 26.717 1.00 74.94 177 LEU A O 1
ATOM 1384 N N . LEU A 1 178 ? -29.185 1.999 26.390 1.00 78.62 178 LEU A N 1
ATOM 1385 C CA . LEU A 1 178 ? -30.145 2.846 27.105 1.00 78.62 178 LEU A CA 1
ATOM 1386 C C . LEU A 1 178 ? -30.646 2.146 28.362 1.00 78.62 178 LEU A C 1
ATOM 1388 O O . LEU A 1 178 ? -30.943 0.951 28.330 1.00 78.62 178 LEU A O 1
ATOM 1392 N N . THR A 1 179 ? -30.776 2.905 29.454 1.00 79.38 179 THR A N 1
ATOM 1393 C CA . THR A 1 179 ? -31.287 2.399 30.734 1.00 79.38 179 THR A CA 1
ATOM 1394 C C . THR A 1 179 ? -32.571 1.607 30.524 1.00 79.38 179 THR A C 1
ATOM 1396 O O . THR A 1 179 ? -33.542 2.119 29.969 1.00 79.38 179 THR A O 1
ATOM 1399 N N . THR A 1 180 ? -32.566 0.355 30.972 1.00 78.56 180 THR A N 1
ATOM 1400 C CA . THR A 1 180 ? -33.659 -0.590 30.735 1.00 78.56 180 THR A CA 1
ATOM 1401 C C . THR A 1 180 ? -34.337 -0.934 32.054 1.00 78.56 180 THR A C 1
ATOM 1403 O O . THR A 1 180 ? -33.677 -1.247 33.046 1.00 78.56 180 THR A O 1
ATOM 1406 N N . ILE A 1 181 ? -35.669 -0.857 32.066 1.00 81.06 181 ILE A N 1
ATOM 1407 C CA . ILE A 1 181 ? -36.491 -1.260 33.207 1.00 81.06 181 ILE A CA 1
ATOM 1408 C C . ILE A 1 181 ? -36.966 -2.689 32.962 1.00 81.06 181 ILE A C 1
ATOM 1410 O O . ILE A 1 181 ? -37.745 -2.940 32.044 1.00 81.06 181 ILE A O 1
ATOM 1414 N N . CYS A 1 182 ? -36.516 -3.600 33.813 1.00 83.69 182 CYS A N 1
ATOM 1415 C CA . CYS A 1 182 ? -36.807 -5.022 33.761 1.00 83.69 182 CYS A CA 1
ATOM 1416 C C . CYS A 1 182 ? -37.823 -5.406 34.841 1.00 83.69 182 CYS A C 1
ATOM 1418 O O . CYS A 1 182 ? -37.918 -4.759 35.885 1.00 83.69 182 CYS A O 1
ATOM 1420 N N . LYS A 1 183 ? -38.572 -6.484 34.628 1.00 80.06 183 LYS A N 1
ATOM 1421 C CA . LYS A 1 183 ? -39.374 -7.129 35.673 1.00 80.06 183 LYS A CA 1
ATOM 1422 C C . LYS A 1 183 ? -38.573 -8.260 36.306 1.00 80.06 183 LYS A C 1
ATOM 1424 O O . LYS A 1 183 ? -37.864 -8.983 35.610 1.00 80.06 183 LYS A O 1
ATOM 1429 N N . THR A 1 184 ? -38.718 -8.410 37.620 1.00 82.75 184 THR A N 1
ATOM 1430 C CA . THR A 1 184 ? -38.136 -9.532 38.371 1.00 82.75 184 THR A CA 1
ATOM 1431 C C . THR A 1 184 ? -38.535 -10.877 37.749 1.00 82.75 184 THR A C 1
ATOM 1433 O O . THR A 1 184 ? -39.698 -11.082 37.390 1.00 82.75 184 THR A O 1
ATOM 1436 N N . GLY A 1 185 ? -37.565 -11.778 37.593 1.00 81.94 185 GLY A N 1
ATOM 1437 C CA . GLY A 1 185 ? -37.764 -13.136 37.078 1.00 81.94 185 GLY A CA 1
ATOM 1438 C C . GLY A 1 185 ? -37.811 -13.272 35.555 1.00 81.94 185 GLY A C 1
ATOM 1439 O O . GLY A 1 185 ? -37.820 -14.393 35.051 1.00 81.94 185 GLY A O 1
ATOM 1440 N N . GLU A 1 186 ? -37.816 -12.169 34.806 1.00 85.25 186 GLU A N 1
ATOM 1441 C CA . GLU A 1 186 ? -37.836 -12.191 33.338 1.00 85.25 186 GLU A CA 1
ATOM 1442 C C . GLU A 1 186 ? -36.418 -12.155 32.736 1.00 85.25 186 GLU A C 1
ATOM 1444 O O . GLU A 1 186 ? -35.425 -11.948 33.436 1.00 85.25 186 GLU A O 1
ATOM 1449 N N . SER A 1 187 ? -36.320 -12.385 31.424 1.00 84.31 187 SER A N 1
ATOM 1450 C CA . SER A 1 187 ? -35.050 -12.388 30.685 1.00 84.31 187 SER A CA 1
ATOM 1451 C C . SER A 1 187 ? -35.009 -11.254 29.666 1.00 84.31 187 SER A C 1
ATOM 1453 O O . SER A 1 187 ? -36.004 -11.004 28.988 1.00 84.31 187 SER A O 1
ATOM 1455 N N . TYR A 1 188 ? -33.864 -10.582 29.542 1.00 84.38 188 TYR A N 1
ATOM 1456 C CA . TYR A 1 188 ? -33.705 -9.388 28.704 1.00 84.38 188 TYR A CA 1
ATOM 1457 C C . TYR A 1 188 ? -32.432 -9.463 27.864 1.00 84.38 188 TYR A C 1
ATOM 1459 O O . TYR A 1 188 ? -31.382 -9.860 28.367 1.00 84.38 188 TYR A O 1
ATOM 1467 N N . ASN A 1 189 ? -32.527 -9.041 26.602 1.00 86.62 189 ASN A N 1
ATOM 1468 C CA . ASN A 1 189 ? -31.402 -9.016 25.669 1.00 86.62 189 ASN A CA 1
ATOM 1469 C C . ASN A 1 189 ? -30.824 -7.605 25.558 1.00 86.62 189 ASN A C 1
ATOM 1471 O O . ASN A 1 189 ? -31.562 -6.633 25.401 1.00 86.62 189 ASN A O 1
ATOM 1475 N N . PHE A 1 190 ? -29.501 -7.510 25.556 1.00 86.50 190 PHE A N 1
ATOM 1476 C CA . PHE A 1 190 ? -28.750 -6.278 25.362 1.00 86.50 190 PHE A CA 1
ATOM 1477 C C . PHE A 1 190 ? -27.816 -6.450 24.176 1.00 86.50 190 PHE A C 1
ATOM 1479 O O . PHE A 1 190 ? -27.196 -7.495 24.022 1.00 86.50 190 PHE A O 1
ATOM 1486 N N . THR A 1 191 ? -27.732 -5.431 23.324 1.00 88.50 191 THR A N 1
ATOM 1487 C CA . THR A 1 191 ? -26.930 -5.478 22.097 1.00 88.50 191 THR A CA 1
ATOM 1488 C C . THR A 1 191 ? -25.799 -4.460 22.155 1.00 88.50 191 THR A C 1
ATOM 1490 O O . THR A 1 191 ? -26.023 -3.268 22.381 1.00 88.50 191 THR A O 1
ATOM 1493 N N . CYS A 1 192 ? -24.582 -4.922 21.903 1.00 89.88 192 CYS A N 1
ATOM 1494 C CA . CYS A 1 192 ? -23.393 -4.109 21.763 1.00 89.88 192 CYS A CA 1
ATOM 1495 C C . CYS A 1 192 ? -22.789 -4.295 20.377 1.00 89.88 192 CYS A C 1
ATOM 1497 O O . CYS A 1 192 ? -22.406 -5.395 19.988 1.00 89.88 192 CYS A O 1
ATOM 1499 N N . ILE A 1 193 ? -22.719 -3.196 19.632 1.00 91.94 193 ILE A N 1
ATOM 1500 C CA . ILE A 1 193 ? -22.108 -3.155 18.305 1.00 91.94 193 ILE A CA 1
ATOM 1501 C C . ILE A 1 193 ? -20.971 -2.150 18.376 1.00 91.94 193 ILE A C 1
ATOM 1503 O O . ILE A 1 193 ? -21.192 -1.005 18.781 1.00 91.94 193 ILE A O 1
ATOM 1507 N N . ALA A 1 194 ? -19.780 -2.576 17.967 1.00 93.75 194 ALA A N 1
ATOM 1508 C CA . ALA A 1 194 ? -18.604 -1.727 17.889 1.00 93.75 194 ALA A CA 1
ATOM 1509 C C . ALA A 1 194 ? -17.985 -1.757 16.489 1.00 93.75 194 ALA A C 1
ATOM 1511 O O . ALA A 1 194 ? -17.978 -2.787 15.817 1.00 93.75 194 ALA A O 1
ATOM 1512 N N . THR A 1 195 ? -17.464 -0.613 16.060 1.00 95.56 195 THR A N 1
ATOM 1513 C CA . THR A 1 195 ? -16.618 -0.466 14.873 1.00 95.56 195 THR A CA 1
ATOM 1514 C C . THR A 1 195 ? -15.149 -0.511 15.281 1.00 95.56 195 THR A C 1
ATOM 1516 O O . THR A 1 195 ? -14.832 -0.226 16.433 1.00 95.56 195 THR A O 1
ATOM 1519 N N . GLY A 1 196 ? -14.252 -0.829 14.354 1.00 94.62 196 GLY A N 1
ATOM 1520 C CA . GLY A 1 196 ? -12.809 -0.855 14.591 1.00 94.62 196 GLY A CA 1
ATOM 1521 C C . GLY A 1 196 ? -12.114 -1.817 13.634 1.00 94.62 196 GLY A C 1
ATOM 1522 O O . GLY A 1 196 ? -12.741 -2.742 13.112 1.00 94.62 196 GLY A O 1
ATOM 1523 N N . HIS A 1 197 ? -10.821 -1.599 13.416 1.00 94.50 197 HIS A N 1
ATOM 1524 C CA . HIS A 1 197 ? -9.993 -2.395 12.519 1.00 94.50 197 HIS A CA 1
ATOM 1525 C C . HIS A 1 197 ? -8.625 -2.651 13.165 1.00 94.50 197 HIS A C 1
ATOM 1527 O O . HIS A 1 197 ? -7.879 -1.693 13.373 1.00 94.50 197 HIS A O 1
ATOM 1533 N N . PRO A 1 198 ? -8.257 -3.918 13.447 1.00 93.81 198 PRO A N 1
ATOM 1534 C CA . PRO A 1 198 ? -9.028 -5.156 13.287 1.00 93.81 198 PRO A CA 1
ATOM 1535 C C . PRO A 1 198 ? -10.352 -5.172 14.060 1.00 93.81 198 PRO A C 1
ATOM 1537 O O . PRO A 1 198 ? -10.533 -4.404 15.009 1.00 93.81 198 PRO A O 1
ATOM 1540 N N . SER A 1 199 ? -11.275 -6.034 13.618 1.00 92.56 199 SER A N 1
ATOM 1541 C CA . SER A 1 199 ? -12.614 -6.149 14.208 1.00 92.56 199 SER A CA 1
ATOM 1542 C C . SER A 1 199 ? -12.508 -6.420 15.717 1.00 92.56 199 SER A C 1
ATOM 1544 O O . SER A 1 199 ? -11.772 -7.333 16.101 1.00 92.56 199 SER A O 1
ATOM 1546 N N . PRO A 1 200 ? -13.173 -5.618 16.569 1.00 93.75 200 PRO A N 1
ATOM 1547 C CA . PRO A 1 200 ? -13.033 -5.742 18.011 1.00 93.75 200 PRO A CA 1
ATOM 1548 C C . PRO A 1 200 ? -13.796 -6.946 18.569 1.00 93.75 200 PRO A C 1
ATOM 1550 O O . PRO A 1 200 ? -14.910 -7.251 18.149 1.00 93.75 200 PRO A O 1
ATOM 1553 N N . GLU A 1 201 ? -13.216 -7.580 19.581 1.00 92.81 201 GLU A N 1
ATOM 1554 C CA . GLU A 1 201 ? -13.864 -8.585 20.415 1.00 92.81 201 GLU A CA 1
ATOM 1555 C C . GLU A 1 201 ? -14.771 -7.895 21.441 1.00 92.81 201 GLU A C 1
ATOM 1557 O O . GLU A 1 201 ? -14.356 -6.950 22.120 1.00 92.81 201 GLU A O 1
ATOM 1562 N N . ILE A 1 202 ? -16.017 -8.359 21.549 1.00 91.25 202 ILE A N 1
ATOM 1563 C CA . ILE A 1 202 ? -16.992 -7.847 22.515 1.00 91.25 202 ILE A CA 1
ATOM 1564 C C . ILE A 1 202 ? -16.982 -8.729 23.758 1.00 91.25 202 ILE A C 1
ATOM 1566 O O . ILE A 1 202 ? -17.035 -9.949 23.665 1.00 91.25 202 ILE A O 1
ATOM 1570 N N . SER A 1 203 ? -16.972 -8.109 24.932 1.00 89.81 203 SER A N 1
ATOM 1571 C CA . SER A 1 203 ? -17.170 -8.792 26.204 1.00 89.81 203 SER A CA 1
ATOM 1572 C C . SER A 1 203 ? -18.125 -8.013 27.094 1.00 89.81 203 SER A C 1
ATOM 1574 O O . SER A 1 203 ? -18.224 -6.788 27.019 1.00 89.81 203 SER A O 1
ATOM 1576 N N . TRP A 1 204 ? -18.845 -8.740 27.940 1.00 87.25 204 TRP A N 1
ATOM 1577 C CA . TRP A 1 204 ? -19.862 -8.168 28.815 1.00 87.25 204 TRP A CA 1
ATOM 1578 C C . TRP A 1 204 ? -19.491 -8.356 30.279 1.00 87.25 204 TRP A C 1
ATOM 1580 O O . TRP A 1 204 ? -18.796 -9.303 30.632 1.00 87.25 204 TRP A O 1
ATOM 1590 N N . SER A 1 205 ? -19.944 -7.467 31.155 1.00 86.12 205 SER A N 1
ATOM 1591 C CA . SER A 1 205 ? -19.786 -7.614 32.606 1.00 86.12 205 SER A CA 1
ATOM 1592 C C . SER A 1 205 ? -20.954 -6.963 33.329 1.00 86.12 205 SER A C 1
ATOM 1594 O O . SER A 1 205 ? -21.324 -5.836 33.016 1.00 86.12 205 SER A O 1
ATOM 1596 N N . PHE A 1 206 ? -21.549 -7.659 34.295 1.00 83.56 206 PHE A N 1
ATOM 1597 C CA . PHE A 1 206 ? -22.686 -7.152 35.062 1.00 83.56 206 PHE A CA 1
ATOM 1598 C C . PHE A 1 206 ? -22.309 -6.941 36.529 1.00 83.56 206 PHE A C 1
ATOM 1600 O O . PHE A 1 206 ? -21.799 -7.847 37.177 1.00 83.56 206 PHE A O 1
ATOM 1607 N N . TYR A 1 207 ? -22.598 -5.757 37.065 1.00 81.50 207 TYR A N 1
ATOM 1608 C CA . TYR A 1 207 ? -22.303 -5.381 38.446 1.00 81.50 207 TYR A CA 1
ATOM 1609 C C . TYR A 1 207 ? -23.606 -5.040 39.173 1.00 81.50 207 TYR A C 1
ATOM 1611 O O . TYR A 1 207 ? -24.191 -3.984 38.938 1.00 81.50 207 TYR A O 1
ATOM 1619 N N . SER A 1 208 ? -24.069 -5.922 40.061 1.00 81.44 208 SER A N 1
ATOM 1620 C CA . SER A 1 208 ? -25.239 -5.674 40.919 1.00 81.44 208 SER A CA 1
ATOM 1621 C C . SER A 1 208 ? -24.970 -4.536 41.912 1.00 81.44 208 SER A C 1
ATOM 1623 O O . SER A 1 208 ? -23.884 -4.490 42.495 1.00 81.44 208 SER A O 1
ATOM 1625 N N . TYR A 1 209 ? -25.963 -3.691 42.203 1.00 78.19 209 TYR A N 1
ATOM 1626 C CA . TYR A 1 209 ? -25.816 -2.647 43.232 1.00 78.19 209 TYR A CA 1
ATOM 1627 C C . TYR A 1 209 ? -25.732 -3.197 44.657 1.00 78.19 209 TYR A C 1
ATOM 1629 O O . TYR A 1 209 ? -25.125 -2.567 45.518 1.00 78.19 209 TYR A O 1
ATOM 1637 N N . ILE A 1 210 ? -26.321 -4.366 44.907 1.00 68.81 210 ILE A N 1
ATOM 1638 C CA . ILE A 1 210 ? -26.420 -4.961 46.247 1.00 68.81 210 ILE A CA 1
ATOM 1639 C C . ILE A 1 210 ? -25.065 -5.529 46.706 1.00 68.81 210 ILE A C 1
ATOM 1641 O O . ILE A 1 210 ? -24.723 -5.436 47.880 1.00 68.81 210 ILE A O 1
ATOM 1645 N N . HIS A 1 211 ? -24.250 -6.046 45.780 1.00 60.88 211 HIS A N 1
ATOM 1646 C CA . HIS A 1 211 ? -22.943 -6.646 46.083 1.00 60.88 211 HIS A CA 1
ATOM 1647 C C . HIS A 1 211 ? -21.735 -5.736 45.798 1.00 60.88 211 HIS A C 1
ATOM 1649 O O . HIS A 1 211 ? -20.600 -6.215 45.772 1.00 60.88 211 HIS A O 1
ATOM 1655 N N . TRP A 1 212 ? -21.944 -4.425 45.620 1.00 54.41 212 TRP A N 1
ATOM 1656 C CA . TRP A 1 212 ? -20.880 -3.471 45.261 1.00 54.41 212 TRP A CA 1
ATOM 1657 C C . TRP A 1 212 ? -19.748 -3.370 46.307 1.00 54.41 212 TRP A C 1
ATOM 1659 O O . TRP A 1 212 ? -18.624 -3.019 45.962 1.00 54.41 212 TRP A O 1
ATOM 1669 N N . SER A 1 213 ? -20.015 -3.706 47.577 1.00 50.19 213 SER A N 1
ATOM 1670 C CA . SER A 1 213 ? -19.037 -3.682 48.681 1.00 50.19 213 SER A CA 1
ATOM 1671 C C . SER A 1 213 ? -18.288 -5.002 48.909 1.00 50.19 213 SER A C 1
ATOM 1673 O O . SER A 1 213 ? -17.385 -5.052 49.744 1.00 50.19 213 SER A O 1
ATOM 1675 N N . SER A 1 214 ? -18.633 -6.075 48.191 1.00 48.38 214 SER A N 1
ATOM 1676 C CA . SER A 1 214 ? -17.920 -7.351 48.291 1.00 48.38 214 SER A CA 1
ATOM 1677 C C . SER A 1 214 ? -16.755 -7.380 47.303 1.00 48.38 214 SER A C 1
ATOM 1679 O O . SER A 1 214 ? -16.914 -6.997 46.148 1.00 48.38 214 SER A O 1
ATOM 1681 N N . ALA A 1 215 ? -15.581 -7.831 47.755 1.00 44.88 215 ALA A N 1
ATOM 1682 C CA . ALA A 1 215 ? -14.298 -7.793 47.038 1.00 44.88 215 ALA A CA 1
ATOM 1683 C C . ALA A 1 215 ? -14.261 -8.515 45.668 1.00 44.88 215 ALA A C 1
ATOM 1685 O O . ALA A 1 215 ? -13.215 -8.554 45.028 1.00 44.88 215 ALA A O 1
ATOM 1686 N N . PHE A 1 216 ? -15.385 -9.069 45.209 1.00 45.81 216 PHE A N 1
ATOM 1687 C CA . PHE A 1 216 ? -15.543 -9.735 43.925 1.00 45.81 216 PHE A CA 1
ATOM 1688 C C . PHE A 1 216 ? -16.963 -9.477 43.398 1.00 45.81 216 PHE A C 1
ATOM 1690 O O . PHE A 1 216 ? -17.876 -10.247 43.709 1.00 45.81 216 PHE A O 1
ATOM 1697 N N . PRO A 1 217 ? -17.201 -8.415 42.606 1.00 48.75 217 PRO A N 1
ATOM 1698 C CA . PRO A 1 217 ? -18.431 -8.345 41.829 1.00 48.75 217 PRO A CA 1
ATOM 1699 C C . PRO A 1 217 ? -18.547 -9.620 40.986 1.00 48.75 217 PRO A C 1
ATOM 1701 O O . PRO A 1 217 ? -17.533 -10.163 40.540 1.00 48.75 217 PRO A O 1
ATOM 1704 N N . ARG A 1 218 ? -19.769 -10.128 40.776 1.00 47.75 218 ARG A N 1
ATOM 1705 C CA . ARG A 1 218 ? -20.015 -11.240 39.845 1.00 47.75 218 ARG A CA 1
ATOM 1706 C C . ARG A 1 218 ? -19.601 -10.805 38.438 1.00 47.75 218 ARG A C 1
ATOM 1708 O O . ARG A 1 218 ? -20.418 -10.346 37.652 1.00 47.75 218 ARG A O 1
ATOM 1715 N N . HIS A 1 219 ? -18.324 -10.970 38.113 1.00 48.72 219 HIS A N 1
ATOM 1716 C CA . HIS A 1 219 ? -17.789 -10.847 36.769 1.00 48.72 219 HIS A CA 1
ATOM 1717 C C . HIS A 1 219 ? -18.322 -12.012 35.945 1.00 48.72 219 HIS A C 1
ATOM 1719 O O . HIS A 1 219 ? -17.651 -13.022 35.747 1.00 48.72 219 HIS A O 1
ATOM 1725 N N . VAL A 1 220 ? -19.560 -11.899 35.479 1.00 54.81 220 VAL A N 1
ATOM 1726 C CA . VAL A 1 220 ? -20.047 -12.799 34.444 1.00 54.81 220 VAL A CA 1
ATOM 1727 C C . VAL A 1 220 ? -19.550 -12.224 33.128 1.00 54.81 220 VAL A C 1
ATOM 1729 O O . VAL A 1 220 ? -20.174 -11.331 32.556 1.00 54.81 220 VAL A O 1
ATOM 1732 N N . LYS A 1 221 ? -18.367 -12.681 32.699 1.00 54.44 221 LYS A N 1
ATOM 1733 C CA . LYS A 1 221 ? -17.876 -12.430 31.347 1.00 54.44 221 LYS A CA 1
ATOM 1734 C C . LYS A 1 221 ? -18.688 -13.315 30.412 1.00 54.44 221 LYS A C 1
ATOM 1736 O O . LYS A 1 221 ? -18.478 -14.524 30.370 1.00 54.44 221 LYS A O 1
ATOM 1741 N N . PHE A 1 222 ? -19.671 -12.731 29.739 1.00 63.72 222 PHE A N 1
ATOM 1742 C CA . PHE A 1 222 ? -20.403 -13.445 28.696 1.00 63.72 222 PHE A CA 1
ATOM 1743 C C . PHE A 1 222 ? -19.552 -13.488 27.417 1.00 63.72 222 PHE A C 1
ATOM 1745 O O . PHE A 1 222 ? -18.738 -12.587 27.199 1.00 63.72 222 PHE A O 1
ATOM 1752 N N . ASN A 1 223 ? -19.725 -14.559 26.635 1.00 57.97 223 ASN A N 1
ATOM 1753 C CA . ASN A 1 223 ? -19.004 -14.858 25.391 1.00 57.97 223 ASN A CA 1
ATOM 1754 C C . ASN A 1 223 ? -19.002 -13.702 24.371 1.00 57.97 223 ASN A C 1
ATOM 1756 O O . ASN A 1 223 ? -19.759 -12.740 24.495 1.00 57.97 223 ASN A O 1
ATOM 1760 N N . ASN A 1 224 ? -18.168 -13.880 23.339 1.00 62.22 224 ASN A N 1
ATOM 1761 C CA . ASN A 1 224 ? -17.801 -12.970 22.244 1.00 62.22 224 ASN A CA 1
ATOM 1762 C C . ASN A 1 224 ? -18.944 -12.579 21.282 1.00 62.22 224 ASN A C 1
ATOM 1764 O O . ASN A 1 224 ? -18.705 -12.306 20.106 1.00 62.22 224 ASN A O 1
ATOM 1768 N N . ASP A 1 225 ? -20.179 -12.544 21.772 1.00 73.56 225 ASP A N 1
ATOM 1769 C CA . ASP A 1 225 ? -21.369 -12.243 20.993 1.00 73.56 225 ASP A CA 1
ATOM 1770 C C . ASP A 1 225 ? -21.794 -10.781 21.174 1.00 73.56 225 ASP A C 1
ATOM 1772 O O . ASP A 1 225 ? -21.765 -10.193 22.262 1.00 73.56 225 ASP A O 1
ATOM 1776 N N . THR A 1 226 ? -22.256 -10.184 20.075 1.00 84.44 226 THR A N 1
ATOM 1777 C CA . THR A 1 226 ? -22.806 -8.821 20.052 1.00 84.44 226 THR A CA 1
ATOM 1778 C C . THR A 1 226 ? -24.091 -8.690 20.867 1.00 84.44 226 THR A C 1
ATOM 1780 O O . THR A 1 226 ? -24.514 -7.573 21.155 1.00 84.44 226 THR A O 1
ATOM 1783 N N . VAL A 1 227 ? -24.718 -9.798 21.270 1.00 86.38 227 VAL A N 1
ATOM 1784 C CA . VAL A 1 227 ? -25.933 -9.817 22.088 1.00 86.38 227 VAL A CA 1
ATOM 1785 C C . VAL A 1 227 ? -25.694 -10.641 23.346 1.00 86.38 227 VAL A C 1
ATOM 1787 O O . VAL A 1 227 ? -25.287 -11.794 23.266 1.00 86.38 227 VAL A O 1
ATOM 1790 N N . VAL A 1 228 ? -26.017 -10.072 24.507 1.00 85.81 228 VAL A N 1
ATOM 1791 C CA . VAL A 1 228 ? -26.053 -10.793 25.784 1.00 85.81 228 VAL A CA 1
ATOM 1792 C C . VAL A 1 228 ? -27.483 -10.887 26.295 1.00 85.81 228 VAL A C 1
ATOM 1794 O O . VAL A 1 228 ? -28.230 -9.909 26.255 1.00 85.81 228 VAL A O 1
ATOM 1797 N N . GLN A 1 229 ? -27.864 -12.054 26.807 1.00 85.50 229 GLN A N 1
ATOM 1798 C CA . GLN A 1 229 ? -29.136 -12.251 27.492 1.00 85.50 229 GLN A CA 1
ATOM 1799 C C . GLN A 1 229 ? -28.904 -12.371 28.999 1.00 85.50 229 GLN A C 1
ATOM 1801 O O . GLN A 1 229 ? -28.253 -13.302 29.469 1.00 85.50 229 GLN A O 1
ATOM 1806 N N . LEU A 1 230 ? -29.473 -11.445 29.768 1.00 83.88 230 LEU A N 1
ATOM 1807 C CA . LEU A 1 230 ? -29.580 -11.583 31.216 1.00 83.88 230 LEU A CA 1
ATOM 1808 C C . LEU A 1 230 ? -30.836 -12.397 31.520 1.00 83.88 230 LEU A C 1
ATOM 1810 O O . LEU A 1 230 ? -31.949 -11.895 31.364 1.00 83.88 230 LEU A O 1
ATOM 1814 N N . VAL A 1 231 ? -30.654 -13.659 31.904 1.00 82.75 231 VAL A N 1
ATOM 1815 C CA . VAL A 1 231 ? -31.743 -14.603 32.195 1.00 82.75 231 VAL A CA 1
ATOM 1816 C C . VAL A 1 231 ? -32.167 -14.493 33.654 1.00 82.75 231 VAL A C 1
ATOM 1818 O O . VAL A 1 231 ? -31.309 -14.437 34.532 1.00 82.75 231 VAL A O 1
ATOM 1821 N N . ASN A 1 232 ? -33.480 -14.526 33.908 1.00 82.69 232 ASN A N 1
ATOM 1822 C CA . ASN A 1 232 ? -34.055 -14.542 35.258 1.00 82.69 232 ASN A CA 1
ATOM 1823 C C . ASN A 1 232 ? -33.463 -13.424 36.140 1.00 82.69 232 ASN A C 1
ATOM 1825 O O . ASN A 1 232 ? -32.856 -13.671 37.183 1.00 82.69 232 ASN A O 1
ATOM 1829 N N . ILE A 1 233 ? -33.577 -12.177 35.675 1.00 80.50 233 ILE A N 1
ATOM 1830 C CA . ILE A 1 233 ? -32.967 -11.043 36.362 1.00 80.50 233 ILE A CA 1
ATOM 1831 C C . ILE A 1 233 ? -33.720 -10.725 37.658 1.00 80.50 233 ILE A C 1
ATOM 1833 O O . ILE A 1 233 ? -34.940 -10.553 37.671 1.00 80.50 233 ILE A O 1
ATOM 1837 N N . GLN A 1 234 ? -32.981 -10.649 38.761 1.00 80.31 234 GLN A N 1
ATOM 1838 C CA . GLN A 1 234 ? -33.533 -10.400 40.098 1.00 80.31 234 GLN A CA 1
ATOM 1839 C C . GLN A 1 234 ? -33.059 -9.076 40.691 1.00 80.31 234 GLN A C 1
ATOM 1841 O O . GLN A 1 234 ? -33.770 -8.462 41.479 1.00 80.31 234 GLN A O 1
ATOM 1846 N N . GLU A 1 235 ? -31.880 -8.612 40.285 1.00 79.75 235 GLU A N 1
ATOM 1847 C CA . GLU A 1 235 ? -31.187 -7.508 40.937 1.00 79.75 235 GLU A CA 1
ATOM 1848 C C . GLU A 1 235 ? -30.923 -6.366 39.963 1.00 79.75 235 GLU A C 1
ATOM 1850 O O . GLU A 1 235 ? -30.569 -6.578 38.801 1.00 79.75 235 GLU A O 1
ATOM 1855 N N . SER A 1 236 ? -31.065 -5.139 40.464 1.00 83.81 236 SER A N 1
ATOM 1856 C CA . SER A 1 236 ? -30.653 -3.950 39.722 1.00 83.81 236 SER A CA 1
ATOM 1857 C C . SER A 1 236 ? -29.127 -3.828 39.715 1.00 83.81 236 SER A C 1
ATOM 1859 O O . SER A 1 236 ? -28.463 -4.117 40.715 1.00 83.81 236 SER A O 1
ATOM 1861 N N . GLY A 1 237 ? -28.563 -3.360 38.606 1.00 85.25 237 GLY A N 1
ATOM 1862 C CA . GLY A 1 237 ? -27.118 -3.235 38.443 1.00 85.25 237 GLY A CA 1
ATOM 1863 C C . GLY A 1 237 ? -26.710 -2.457 37.199 1.00 85.25 237 GLY A C 1
ATOM 1864 O O . GLY A 1 237 ? -27.542 -1.877 36.500 1.00 85.25 237 GLY A O 1
ATOM 1865 N N . VAL A 1 238 ? -25.411 -2.452 36.917 1.00 86.12 238 VAL A N 1
ATOM 1866 C CA . VAL A 1 238 ? -24.825 -1.864 35.710 1.00 86.12 238 VAL A CA 1
ATOM 1867 C C . VAL A 1 238 ? -24.298 -2.976 34.817 1.00 86.12 238 VAL A C 1
ATOM 1869 O O . VAL A 1 238 ? -23.456 -3.769 35.236 1.00 86.12 238 VAL A O 1
ATOM 1872 N N . LEU A 1 239 ? -24.769 -3.016 33.576 1.00 86.62 239 LEU A N 1
ATOM 1873 C CA . LEU A 1 239 ? -24.220 -3.869 32.532 1.00 86.62 239 LEU A CA 1
ATOM 1874 C C . LEU A 1 239 ? -23.209 -3.063 31.712 1.00 86.62 239 LEU A C 1
ATOM 1876 O O . LEU A 1 239 ? -23.538 -2.002 31.185 1.00 86.62 239 LEU A O 1
ATOM 1880 N N . TYR A 1 240 ? -21.989 -3.569 31.602 1.00 89.38 240 TYR A N 1
ATOM 1881 C CA . TYR A 1 240 ? -20.914 -3.022 30.786 1.00 89.38 240 TYR A CA 1
ATOM 1882 C C . TYR A 1 240 ? -20.760 -3.867 29.533 1.00 89.38 240 TYR A C 1
ATOM 1884 O O . TYR A 1 240 ? -20.690 -5.093 29.616 1.00 89.38 240 TYR A O 1
ATOM 1892 N N . CYS A 1 241 ? -20.669 -3.194 28.394 1.00 90.00 241 CYS A N 1
ATOM 1893 C CA . CYS A 1 241 ? -20.061 -3.739 27.198 1.00 90.00 241 CYS A CA 1
ATOM 1894 C C . CYS A 1 241 ? -18.651 -3.168 27.055 1.00 90.00 241 CYS A C 1
ATOM 1896 O O . CYS A 1 241 ? -18.456 -1.954 27.171 1.00 90.00 241 CYS A O 1
ATOM 1898 N N . THR A 1 242 ? -17.698 -4.035 26.745 1.00 92.00 242 THR A N 1
ATOM 1899 C CA . THR A 1 242 ? -16.313 -3.694 26.442 1.00 92.00 242 THR A CA 1
ATOM 1900 C C . THR A 1 242 ? -15.966 -4.235 25.061 1.00 92.00 242 THR A C 1
ATOM 1902 O O . THR A 1 242 ? -16.121 -5.428 24.814 1.00 92.00 242 THR A O 1
ATOM 1905 N N . ALA A 1 243 ? -15.506 -3.360 24.170 1.00 94.19 243 ALA A N 1
ATOM 1906 C CA . ALA A 1 243 ? -15.043 -3.696 22.829 1.00 94.19 243 ALA A CA 1
ATOM 1907 C C . ALA A 1 243 ? -13.525 -3.502 22.752 1.00 94.19 243 ALA A C 1
ATOM 1909 O O .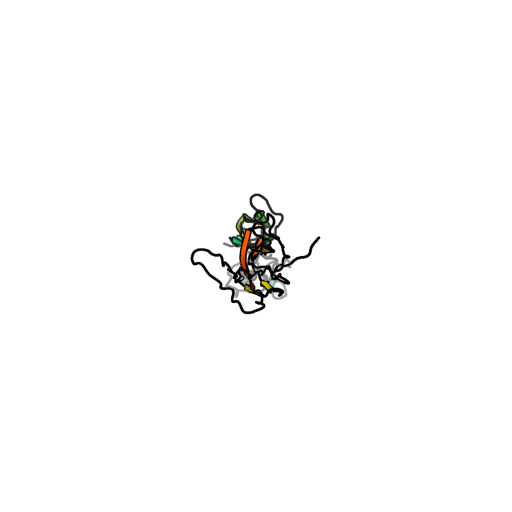 ALA A 1 243 ? -13.045 -2.391 22.973 1.00 94.19 243 ALA A O 1
ATOM 1910 N N . THR A 1 244 ? -12.774 -4.549 22.417 1.00 94.19 244 THR A N 1
ATOM 1911 C CA . THR A 1 244 ? -11.303 -4.546 22.463 1.00 94.19 244 THR A CA 1
ATOM 1912 C C . THR A 1 244 ? -10.703 -5.041 21.152 1.00 94.19 244 THR A C 1
ATOM 1914 O O . THR A 1 244 ? -11.125 -6.058 20.615 1.00 94.19 244 THR A O 1
ATOM 1917 N N . ASN A 1 245 ? -9.685 -4.349 20.644 1.00 94.56 245 ASN A N 1
ATOM 1918 C CA . ASN A 1 245 ? -8.789 -4.866 19.609 1.00 94.56 245 ASN A CA 1
ATOM 1919 C C . ASN A 1 245 ? -7.326 -4.622 20.020 1.00 94.56 245 ASN A C 1
ATOM 1921 O O . ASN A 1 245 ? -7.057 -4.067 21.083 1.00 94.56 245 ASN A O 1
ATOM 1925 N N . GLU A 1 246 ? -6.370 -5.026 19.183 1.00 93.56 246 GLU A N 1
ATOM 1926 C CA . GLU A 1 246 ? -4.937 -4.876 19.487 1.00 93.56 246 GLU A CA 1
ATOM 1927 C C . GLU A 1 246 ? -4.455 -3.411 19.585 1.00 93.56 246 GLU A C 1
ATOM 1929 O O . GLU A 1 246 ? -3.352 -3.163 20.065 1.00 93.56 246 GLU A O 1
ATOM 1934 N N . PHE A 1 247 ? -5.284 -2.440 19.185 1.00 94.44 247 PHE A N 1
ATOM 1935 C CA . PHE A 1 247 ? -4.962 -1.009 19.184 1.00 94.44 247 PHE A CA 1
ATOM 1936 C C . PHE A 1 247 ? -5.711 -0.201 20.244 1.00 94.44 247 PHE A C 1
ATOM 1938 O O . PHE A 1 247 ? -5.440 0.989 20.410 1.00 94.44 247 PHE A O 1
ATOM 1945 N N . GLY A 1 248 ? -6.645 -0.803 20.980 1.00 95.44 248 GLY A N 1
ATOM 1946 C CA . GLY A 1 248 ? -7.359 -0.086 22.024 1.00 95.44 248 GLY A CA 1
ATOM 1947 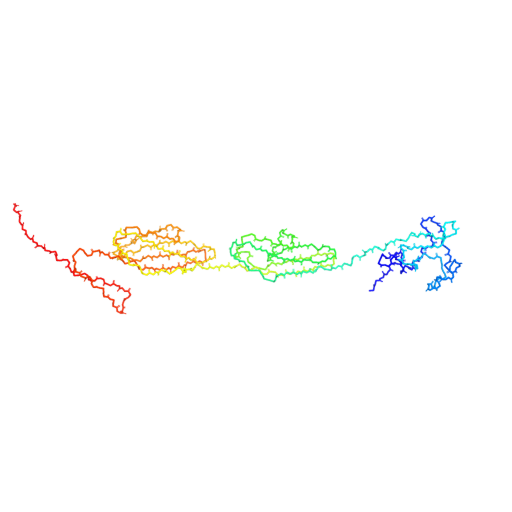C C . GLY A 1 248 ? -8.561 -0.822 22.585 1.00 95.44 248 GLY A C 1
ATOM 1948 O O . GLY A 1 248 ? -8.835 -1.985 22.296 1.00 95.44 248 GLY A O 1
ATOM 1949 N N . THR A 1 249 ? -9.295 -0.120 23.438 1.00 95.50 249 THR A N 1
ATOM 1950 C CA . THR A 1 249 ? -10.524 -0.617 24.049 1.00 95.50 249 THR A CA 1
ATOM 1951 C C . THR A 1 249 ? -11.492 0.538 24.246 1.00 95.50 249 THR A C 1
ATOM 1953 O O . THR A 1 249 ? -11.086 1.617 24.672 1.00 95.50 249 THR A O 1
ATOM 1956 N N . ASP A 1 250 ? -12.766 0.289 23.974 1.00 96.00 250 ASP A N 1
ATOM 1957 C CA . ASP A 1 250 ? -13.870 1.188 24.295 1.00 96.00 250 ASP A CA 1
ATOM 1958 C C . ASP A 1 250 ? -14.868 0.473 25.209 1.00 96.00 250 ASP A C 1
ATOM 1960 O O . ASP A 1 250 ? -14.999 -0.753 25.180 1.00 96.00 250 ASP A O 1
ATOM 1964 N N . HIS A 1 251 ? -15.557 1.229 26.057 1.00 92.31 251 HIS A N 1
ATOM 1965 C CA . HIS A 1 251 ? -16.531 0.682 26.990 1.00 92.31 251 HIS A CA 1
ATOM 1966 C C . HIS A 1 251 ? -17.756 1.577 27.103 1.00 92.31 251 HIS A C 1
ATOM 1968 O O . HIS A 1 251 ? -17.681 2.804 27.118 1.00 92.31 251 HIS A O 1
ATOM 1974 N N . LYS A 1 252 ? -18.917 0.941 27.236 1.00 91.62 252 LYS A N 1
ATOM 1975 C CA . LYS A 1 252 ? -20.190 1.629 27.414 1.00 91.62 252 LYS A CA 1
ATOM 1976 C C . LYS A 1 252 ? -21.039 0.856 28.404 1.00 91.62 252 LYS A C 1
ATOM 1978 O O . LYS A 1 252 ? -21.080 -0.372 28.370 1.00 91.62 252 LYS A O 1
ATOM 1983 N N . SER A 1 253 ? -21.696 1.575 29.303 1.00 89.12 253 SER A N 1
ATOM 1984 C CA . SER A 1 253 ? -22.484 0.979 30.373 1.00 89.12 253 SER A CA 1
ATOM 1985 C C . SER A 1 253 ? -23.952 1.370 30.289 1.00 89.12 253 SER A C 1
ATOM 1987 O O . SER A 1 253 ? -24.318 2.403 29.725 1.00 89.12 253 SER A O 1
ATOM 1989 N N . VAL A 1 254 ? -24.799 0.520 30.857 1.00 86.00 254 VAL A N 1
ATOM 1990 C CA . VAL A 1 254 ? -26.237 0.732 30.966 1.00 86.00 254 VAL A CA 1
ATOM 1991 C C . VAL A 1 254 ? -26.737 0.319 32.337 1.00 86.00 254 VAL A C 1
ATOM 1993 O O . VAL A 1 254 ? -26.347 -0.715 32.875 1.00 86.00 254 VAL A O 1
ATOM 1996 N N . HIS A 1 255 ? -27.629 1.132 32.894 1.00 83.88 255 HIS A N 1
ATOM 1997 C CA . HIS A 1 255 ? -28.330 0.791 34.122 1.00 83.88 255 HIS A CA 1
ATOM 1998 C C . HIS A 1 255 ? -29.464 -0.187 33.808 1.00 83.88 255 HIS A C 1
ATOM 2000 O O . HIS A 1 255 ? -30.307 0.072 32.944 1.00 83.88 255 HIS A O 1
ATOM 2006 N N . VAL A 1 256 ? -29.499 -1.297 34.535 1.00 85.62 256 VAL A N 1
ATOM 2007 C CA . VAL A 1 256 ? -30.576 -2.281 34.484 1.00 85.62 256 VAL A CA 1
ATOM 2008 C C . VAL A 1 256 ? -31.337 -2.188 35.797 1.00 85.62 256 VAL A C 1
ATOM 2010 O O . VAL A 1 256 ? -30.786 -2.461 36.863 1.00 85.62 256 VAL A O 1
ATOM 2013 N N . ILE A 1 257 ? -32.590 -1.742 35.728 1.00 84.31 257 ILE A N 1
ATOM 2014 C CA . ILE A 1 257 ? -33.422 -1.466 36.903 1.00 84.31 257 ILE A CA 1
ATOM 2015 C C . ILE A 1 257 ? -34.511 -2.528 36.982 1.00 84.31 257 ILE A C 1
ATOM 2017 O O . ILE A 1 257 ? -35.403 -2.560 36.138 1.00 84.31 257 ILE A O 1
ATOM 2021 N N . VAL A 1 258 ? -34.467 -3.375 38.005 1.00 83.94 258 VAL A N 1
ATOM 2022 C CA . VAL A 1 258 ? -35.455 -4.435 38.225 1.00 83.94 258 VAL A CA 1
ATOM 2023 C C . VAL A 1 258 ? -36.597 -3.911 39.089 1.00 83.94 258 VAL A C 1
ATOM 2025 O O . VAL A 1 258 ? -36.390 -3.433 40.202 1.00 83.94 258 VAL A O 1
ATOM 2028 N N . ARG A 1 259 ? -37.826 -4.009 38.578 1.00 81.38 259 ARG A N 1
ATOM 2029 C CA . ARG A 1 259 ? -39.055 -3.752 39.330 1.00 81.38 259 ARG A CA 1
ATOM 2030 C C . ARG A 1 259 ? -39.637 -5.062 39.838 1.00 81.38 259 ARG A C 1
ATOM 2032 O O . ARG A 1 259 ? -39.904 -5.980 39.057 1.00 81.38 259 ARG A O 1
ATOM 2039 N N . HIS A 1 260 ? -39.903 -5.103 41.136 1.00 76.12 260 HIS A N 1
ATOM 2040 C CA . HIS A 1 260 ? -40.697 -6.157 41.748 1.00 76.12 260 HIS A CA 1
ATOM 2041 C C . HIS A 1 260 ? -42.184 -5.824 41.595 1.00 76.12 260 HIS A C 1
ATOM 2043 O O . HIS A 1 260 ? -42.582 -4.657 41.619 1.00 76.12 260 HIS A O 1
ATOM 2049 N N . LYS A 1 261 ? -43.022 -6.841 41.380 1.00 64.56 261 LYS A N 1
ATOM 2050 C CA . LYS A 1 261 ? -44.472 -6.648 41.458 1.00 64.56 261 LYS A CA 1
ATOM 2051 C C . LYS A 1 261 ? -44.812 -6.435 42.931 1.00 64.56 261 LYS A C 1
ATOM 2053 O O . LYS A 1 261 ? -44.587 -7.344 43.722 1.00 64.56 261 LYS A O 1
ATOM 2058 N N . ASN A 1 262 ? -45.349 -5.268 43.283 1.00 54.97 262 ASN A N 1
ATOM 2059 C CA . ASN A 1 262 ? -45.923 -5.057 44.609 1.00 54.97 262 ASN A CA 1
ATOM 2060 C C . ASN A 1 262 ? -47.049 -6.072 44.822 1.00 54.97 262 ASN A C 1
ATOM 2062 O O . ASN A 1 262 ? -48.123 -5.946 44.229 1.00 54.97 262 ASN A O 1
ATOM 2066 N N . GLY A 1 263 ? -46.806 -7.071 45.666 1.00 45.94 263 GLY A N 1
ATOM 2067 C CA . GLY A 1 263 ? -47.887 -7.748 46.363 1.00 45.94 263 GLY A CA 1
ATOM 2068 C C . GLY A 1 263 ? -48.484 -6.729 47.325 1.00 45.94 263 GLY A C 1
ATOM 2069 O O . GLY A 1 263 ? -47.829 -6.357 48.284 1.00 45.94 263 GLY A O 1
ATOM 2070 N N . ASN A 1 264 ? -49.688 -6.244 47.022 1.00 41.78 264 ASN A N 1
ATOM 2071 C CA . ASN A 1 264 ? -50.452 -5.244 47.779 1.00 41.78 264 ASN A CA 1
ATOM 2072 C C . ASN A 1 264 ? -49.907 -3.798 47.771 1.00 41.78 264 ASN A C 1
ATOM 2074 O O . ASN A 1 264 ? -49.211 -3.357 48.670 1.00 41.78 264 ASN A O 1
ATOM 2078 N N . GLY A 1 265 ? -50.349 -3.009 46.786 1.00 43.53 265 GLY A N 1
ATOM 2079 C CA . GLY A 1 265 ? -50.893 -1.658 47.022 1.00 43.53 265 GLY A CA 1
ATOM 2080 C C . GLY A 1 265 ? -50.012 -0.489 47.503 1.00 43.53 265 GLY A C 1
ATOM 2081 O O . GLY A 1 265 ? -50.459 0.643 47.338 1.00 43.53 265 GLY A O 1
ATOM 2082 N N . GLU A 1 266 ? -48.798 -0.667 48.025 1.00 42.78 266 GLU A N 1
ATOM 2083 C CA . GLU A 1 266 ? -48.009 0.456 48.572 1.00 42.78 266 GLU A CA 1
ATOM 2084 C C . GLU A 1 266 ? -46.936 0.950 47.596 1.00 42.78 266 GLU A C 1
ATOM 2086 O O . GLU A 1 266 ? -45.930 0.301 47.333 1.00 42.78 266 GLU A O 1
ATOM 2091 N N . LYS A 1 267 ? -47.178 2.116 46.987 1.00 37.81 267 LYS A N 1
ATOM 2092 C CA . LYS A 1 267 ? -46.313 2.705 45.954 1.00 37.81 267 LYS A CA 1
ATOM 2093 C C . LYS A 1 267 ? -44.922 3.041 46.512 1.00 37.81 267 LYS A C 1
ATOM 2095 O O . LYS A 1 267 ? -44.775 4.040 47.211 1.00 37.81 267 LYS A O 1
ATOM 2100 N N . CYS A 1 268 ? -43.891 2.302 46.096 1.00 41.62 268 CYS A N 1
ATOM 2101 C CA . CYS A 1 268 ? -42.501 2.734 46.256 1.00 41.62 268 CYS A CA 1
ATOM 2102 C C . CYS A 1 268 ? -42.281 4.028 45.459 1.00 41.62 268 CYS A C 1
ATOM 2104 O O . CYS A 1 268 ? -42.436 4.052 44.233 1.00 41.62 268 CYS A O 1
ATOM 2106 N N . THR A 1 269 ? -41.944 5.122 46.140 1.00 38.59 269 THR A N 1
ATOM 2107 C CA . THR A 1 269 ? -41.684 6.413 45.498 1.00 38.59 269 THR A CA 1
ATOM 2108 C C . THR A 1 269 ? -40.227 6.493 45.048 1.00 38.59 269 THR A C 1
ATOM 2110 O O . THR A 1 269 ? -39.290 6.194 45.783 1.00 38.59 269 THR A O 1
ATOM 2113 N N . THR A 1 270 ? -40.026 6.869 43.783 1.00 38.41 270 THR A N 1
ATOM 2114 C CA . THR A 1 270 ? -38.693 7.115 43.221 1.00 38.41 270 THR A CA 1
ATOM 2115 C C . THR A 1 270 ? -38.339 8.581 43.445 1.00 38.41 270 THR A C 1
ATOM 2117 O O . THR A 1 270 ? -38.990 9.458 42.881 1.00 38.41 270 THR A O 1
ATOM 2120 N N . THR A 1 271 ? -37.308 8.858 44.243 1.00 35.72 271 THR A N 1
ATOM 2121 C CA . THR A 1 271 ? -36.770 10.219 44.403 1.00 35.72 271 THR A CA 1
ATOM 2122 C C . THR A 1 271 ? -35.499 10.358 43.577 1.00 35.72 271 THR A C 1
ATOM 2124 O O . THR A 1 271 ? -34.508 9.683 43.839 1.00 35.72 271 THR A O 1
ATOM 2127 N N . CYS A 1 272 ? -35.529 11.238 42.575 1.00 32.19 272 CYS A N 1
ATOM 2128 C CA . CYS A 1 272 ? -34.348 11.626 41.811 1.00 32.19 272 CYS A CA 1
ATOM 2129 C C . CYS A 1 272 ? -33.781 12.904 42.447 1.00 32.19 272 CYS A C 1
ATOM 2131 O O . CYS A 1 272 ? -34.364 13.979 42.297 1.00 32.19 272 CYS A O 1
ATOM 2133 N N . THR A 1 273 ? -32.692 12.803 43.208 1.00 39.94 273 THR A N 1
ATOM 2134 C CA . THR A 1 273 ? -32.022 13.983 43.771 1.00 39.94 273 THR A CA 1
ATOM 2135 C C . THR A 1 273 ? -31.154 14.633 42.695 1.00 39.94 273 THR A C 1
ATOM 2137 O O . THR A 1 273 ? -30.380 13.965 42.016 1.00 39.94 273 THR A O 1
ATOM 2140 N N . LYS A 1 274 ? -31.289 15.954 42.512 1.00 34.56 274 LYS A N 1
ATOM 2141 C CA . LYS A 1 274 ? -30.585 16.719 41.460 1.00 34.56 274 LYS A CA 1
ATOM 2142 C C . LYS A 1 274 ? -29.052 16.724 41.599 1.00 34.56 274 LYS A C 1
ATOM 2144 O O . LYS A 1 274 ? -28.376 17.133 40.664 1.00 34.56 274 LYS A O 1
ATOM 2149 N N . GLU A 1 275 ? -28.513 16.257 42.723 1.00 35.78 275 GLU A N 1
ATOM 2150 C CA . GLU A 1 275 ? -27.084 16.357 43.056 1.00 35.78 275 GLU A CA 1
ATOM 2151 C C . GLU A 1 275 ? -26.326 15.020 43.010 1.00 35.78 275 GLU A C 1
ATOM 2153 O O . GLU A 1 275 ? -25.100 15.016 43.067 1.00 35.78 275 GLU A O 1
ATOM 2158 N N . ALA A 1 276 ? -27.005 13.880 42.829 1.00 32.69 276 ALA A N 1
ATOM 2159 C CA . ALA A 1 276 ? -26.348 12.579 42.720 1.00 32.69 276 ALA A CA 1
ATOM 2160 C C . ALA A 1 276 ? -26.921 11.776 41.549 1.00 32.69 276 ALA A C 1
ATOM 2162 O O . ALA A 1 276 ? -28.129 11.604 41.424 1.00 32.69 276 ALA A O 1
ATOM 2163 N N . ARG A 1 277 ? -26.047 11.212 40.707 1.00 38.53 277 ARG A N 1
ATOM 2164 C CA . ARG A 1 277 ? -26.389 10.268 39.620 1.00 38.53 277 ARG A CA 1
ATOM 2165 C C . ARG A 1 277 ? -26.908 8.907 40.139 1.00 38.53 277 ARG A C 1
ATOM 2167 O O . ARG A 1 277 ? -26.718 7.885 39.489 1.00 38.53 277 ARG A O 1
ATOM 2174 N N . ILE A 1 278 ? -27.510 8.871 41.326 1.00 36.75 278 ILE A N 1
ATOM 2175 C CA . ILE A 1 278 ? -27.929 7.662 42.032 1.00 36.75 278 ILE A CA 1
ATOM 2176 C C . ILE A 1 278 ? -29.435 7.752 42.268 1.00 36.75 278 ILE A C 1
ATOM 2178 O O . ILE A 1 278 ? -29.920 8.680 42.911 1.00 36.75 278 ILE A O 1
ATOM 2182 N N . ILE A 1 279 ? -30.172 6.769 41.751 1.00 42.72 279 ILE A N 1
ATOM 2183 C CA . ILE A 1 279 ? -31.590 6.590 42.066 1.00 42.72 279 ILE A CA 1
ATOM 2184 C C . ILE A 1 279 ? -31.659 5.814 43.381 1.00 42.72 279 ILE A C 1
ATOM 2186 O O . ILE A 1 279 ? -31.271 4.648 43.432 1.00 42.72 279 ILE A O 1
ATOM 2190 N N . VAL A 1 280 ? -32.138 6.460 44.444 1.00 40.53 280 VAL A N 1
ATOM 2191 C CA . VAL A 1 280 ? -32.359 5.817 45.745 1.00 40.53 280 VAL A CA 1
ATOM 2192 C C . VAL A 1 280 ? -33.827 5.413 45.844 1.00 40.53 280 VAL A C 1
ATOM 2194 O O . VAL A 1 280 ? -34.718 6.265 45.808 1.00 40.53 280 VAL A O 1
ATOM 2197 N N . PHE A 1 281 ? -34.080 4.111 45.979 1.00 41.41 281 PHE A N 1
ATOM 2198 C CA . PHE A 1 281 ? -35.402 3.589 46.312 1.00 41.41 281 PHE A CA 1
ATOM 2199 C C . PHE A 1 281 ? -35.562 3.609 47.834 1.00 41.41 281 PHE A C 1
ATOM 2201 O O . PHE A 1 281 ? -34.832 2.918 48.540 1.00 41.41 281 PHE A O 1
ATOM 2208 N N . LYS A 1 282 ? -36.498 4.415 48.343 1.00 38.38 282 LYS A N 1
ATOM 2209 C CA . LYS A 1 282 ? -36.971 4.305 49.727 1.00 38.38 282 LYS A CA 1
ATOM 2210 C C . LYS A 1 282 ? -38.251 3.478 49.714 1.00 38.38 282 LYS A C 1
ATOM 2212 O O . LYS A 1 282 ? -39.272 3.944 49.213 1.00 38.38 282 LYS A O 1
ATOM 2217 N N . CYS A 1 283 ? -38.183 2.260 50.236 1.00 38.59 283 CYS A N 1
ATOM 2218 C CA . CYS A 1 283 ? -39.383 1.512 50.597 1.00 38.59 283 CYS A CA 1
ATOM 2219 C C . CYS A 1 283 ? -39.804 1.933 52.017 1.00 38.59 283 CYS A C 1
ATOM 2221 O O . CYS A 1 283 ? -38.917 2.163 52.845 1.00 38.59 283 CYS A O 1
ATOM 2223 N N . PRO A 1 284 ? -41.110 2.071 52.315 1.00 39.12 284 PRO A N 1
ATOM 2224 C CA . PRO A 1 284 ? -41.580 2.062 53.697 1.00 39.12 284 PRO A CA 1
ATOM 2225 C C . PRO A 1 284 ? -41.107 0.756 54.341 1.00 39.12 284 PRO A C 1
ATOM 2227 O O . PRO A 1 284 ? -41.149 -0.283 53.686 1.00 39.12 284 PRO A O 1
ATOM 2230 N N . GLU A 1 285 ? -40.591 0.813 55.568 1.00 40.69 285 GLU A N 1
ATOM 2231 C CA . GLU A 1 285 ? -40.201 -0.391 56.304 1.00 40.69 285 GLU A CA 1
ATOM 2232 C C . GLU A 1 285 ? -41.378 -1.371 56.323 1.00 40.69 285 GLU A C 1
ATOM 2234 O O . GLU A 1 285 ? -42.477 -1.013 56.756 1.00 40.69 285 GLU A O 1
ATOM 2239 N N . ASP A 1 286 ? -41.147 -2.596 55.836 1.00 38.03 286 ASP A N 1
ATOM 2240 C CA . ASP A 1 286 ? -42.066 -3.704 56.053 1.00 38.03 286 ASP A CA 1
ATOM 2241 C C . ASP A 1 286 ? -42.313 -3.778 57.557 1.00 38.03 286 ASP A C 1
ATOM 2243 O O . ASP A 1 286 ? -41.396 -4.003 58.351 1.00 38.03 286 ASP A O 1
ATOM 2247 N N . SER A 1 287 ? -43.560 -3.540 57.950 1.00 30.94 287 SER A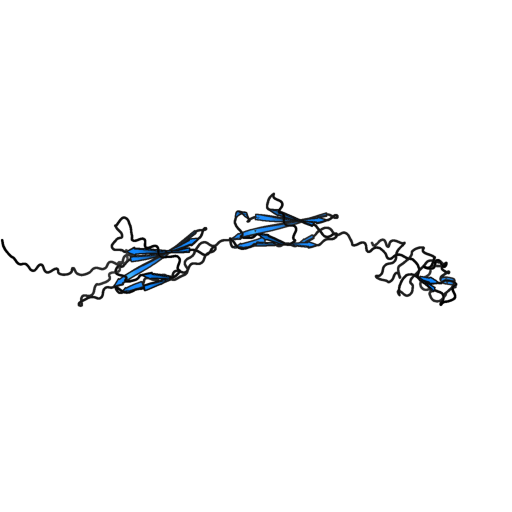 N 1
ATOM 2248 C CA . SER A 1 287 ? -44.021 -3.723 59.317 1.00 30.94 287 SER A CA 1
ATOM 2249 C C . SER A 1 287 ? -43.903 -5.204 59.675 1.00 30.94 287 SER A C 1
ATOM 2251 O O . SER A 1 287 ? -44.852 -5.982 59.567 1.00 30.94 287 SER A O 1
ATOM 2253 N N . PHE A 1 288 ? -42.711 -5.604 60.116 1.00 29.78 288 PHE A N 1
ATOM 2254 C CA . PHE A 1 288 ? -42.500 -6.854 60.819 1.00 29.78 288 PHE A CA 1
ATOM 2255 C C . PHE A 1 288 ? -43.260 -6.736 62.140 1.00 29.78 288 PHE A C 1
ATOM 2257 O O . PHE A 1 288 ? -42.781 -6.191 63.131 1.00 29.78 288 PHE A O 1
ATOM 2264 N N . LYS A 1 289 ? -44.518 -7.185 62.124 1.00 26.80 289 LYS A N 1
ATOM 2265 C CA . LYS A 1 289 ? -45.284 -7.437 63.338 1.00 26.80 289 LYS A CA 1
ATOM 2266 C C . LYS A 1 289 ? -44.571 -8.547 64.102 1.00 26.80 289 LYS A C 1
ATOM 2268 O O . LYS A 1 289 ? -44.777 -9.724 63.815 1.00 26.80 289 LYS A O 1
ATOM 2273 N N . GLU A 1 290 ? -43.776 -8.183 65.100 1.00 31.25 290 GLU A N 1
ATOM 2274 C CA . GLU A 1 290 ? -43.533 -9.069 66.234 1.00 31.25 290 GLU A CA 1
ATOM 2275 C C . GLU A 1 290 ? -44.856 -9.239 66.991 1.00 31.25 290 GLU A C 1
ATOM 2277 O O . GLU A 1 290 ? -45.173 -8.496 67.917 1.00 31.25 290 GLU A O 1
ATOM 2282 N N . ASN A 1 291 ? -45.659 -10.223 66.583 1.00 27.45 291 ASN A N 1
ATOM 2283 C CA . ASN A 1 291 ? -46.665 -10.793 67.469 1.00 27.45 291 ASN A CA 1
ATOM 2284 C C . ASN A 1 291 ? -46.057 -12.006 68.177 1.00 27.45 291 ASN A C 1
ATOM 2286 O O . ASN A 1 291 ? -45.969 -13.111 67.649 1.00 27.45 291 ASN A O 1
ATOM 2290 N N . SER A 1 292 ? -45.620 -11.704 69.392 1.00 32.69 292 SER A N 1
ATOM 2291 C CA . SER A 1 292 ? -45.496 -12.557 70.570 1.00 32.69 292 SER A CA 1
ATOM 2292 C C . SER A 1 292 ? -46.480 -13.744 70.640 1.00 32.69 292 SER A C 1
ATOM 2294 O O . SER A 1 292 ? -47.673 -13.580 70.406 1.00 32.69 292 SER A O 1
ATOM 2296 N N . GLN A 1 293 ? -45.998 -14.928 71.056 1.00 28.97 293 GLN A N 1
ATOM 2297 C CA . GLN A 1 293 ? -46.247 -15.506 72.397 1.00 28.97 293 GLN A CA 1
ATOM 2298 C C . GLN A 1 293 ? -45.765 -16.973 72.546 1.00 28.97 293 GLN A C 1
ATOM 2300 O O . GLN A 1 293 ? -46.116 -17.845 71.764 1.00 28.97 293 GLN A O 1
ATOM 2305 N N . HIS A 1 294 ? -44.986 -17.183 73.618 1.00 33.78 294 HIS A N 1
ATOM 2306 C CA . HIS A 1 294 ? -44.903 -18.314 74.565 1.00 33.78 294 HIS A CA 1
ATOM 2307 C C . HIS A 1 294 ? -45.049 -19.796 74.153 1.00 33.78 294 HIS A C 1
ATOM 2309 O O . HIS A 1 294 ? -46.105 -20.226 73.710 1.00 33.78 294 HIS A O 1
ATOM 2315 N N . GLN A 1 295 ? -44.076 -20.602 74.615 1.00 29.48 295 GLN A N 1
ATOM 2316 C CA . GLN A 1 295 ? -44.235 -21.721 75.580 1.00 29.48 295 GLN A CA 1
ATOM 2317 C C . GLN A 1 295 ? -42.836 -22.072 76.147 1.00 29.48 295 GLN A C 1
ATOM 2319 O O . GLN A 1 295 ? -41.905 -22.277 75.381 1.00 29.48 295 GLN A O 1
ATOM 2324 N N . GLN A 1 296 ? -42.548 -21.823 77.433 1.00 35.16 296 GLN A N 1
ATOM 2325 C CA . GLN A 1 296 ? -42.661 -22.769 78.563 1.00 35.16 296 GLN A CA 1
ATOM 2326 C C . GLN A 1 296 ? -41.893 -24.092 78.374 1.00 35.16 296 GLN A C 1
ATOM 2328 O O . GLN A 1 296 ? -42.455 -25.051 77.854 1.00 35.16 296 GLN A O 1
ATOM 2333 N N . GLN A 1 297 ? -40.659 -24.159 78.885 1.00 35.97 297 GLN A N 1
ATOM 2334 C CA . GLN A 1 297 ? -40.273 -24.939 80.077 1.00 35.97 297 GLN A CA 1
ATOM 2335 C C . GLN A 1 297 ? -38.868 -24.545 80.537 1.00 35.97 297 GLN A C 1
ATOM 2337 O O . GLN A 1 297 ? -38.016 -24.293 79.658 1.00 35.97 297 GLN A O 1
#

InterPro domains:
  IPR000001 Kringle [PF00051] (12-79)
  IPR000001 Kringle [PS50070] (9-79)
  IPR000001 Kringle [SM00130] (6-81)
  IPR003598 Immunoglobulin subtype 2 [SM00408] (102-156)
  IPR003598 Immunoglobulin subtype 2 [SM00408] (183-248)
  IPR003599 Immunoglobulin domain subtype [SM00409] (93-167)
  IPR003599 Immunoglobulin domain subtype [SM00409] (177-259)
  IPR007110 Immunoglobulin-like domain [PS50835] (88-167)
  IPR007110 Immunoglobulin-like domain [PS50835] (171-255)
  IPR013098 Immunoglobulin I-set [PF07679] (171-258)
  IPR013783 Immunoglobulin-like fold [G3DSA:2.60.40.10] (90-167)
  IPR013783 Immunoglobulin-like fold [G3DSA:2.60.40.10] (169-262)
  IPR013806 Kringle-like fold [SSF57440] (11-86)
  IPR018056 Kr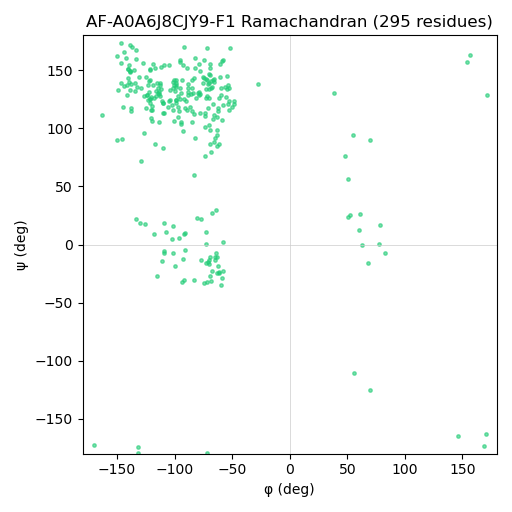ingle, conserved site [PS00021] (50-62)
  IPR036179 Immunoglobulin-like domain superfamily [SSF48726] (85-167)
  IPR036179 Immunoglobulin-like domain superfamily [SSF48726] (171-258)
  IPR038178 Kringle superfamily [G3DSA:2.40.20.10] (2-89)
  IPR050958 Cell Adhesion and Cytoskeletal Organization [PTHR45080] (70-258)

pLDDT: mean 78.96, std 20.4, range [26.8, 98.12]

Organism: Mytilus coruscus (NCBI:txid42192)

Sequence (297 aa):
MYISDVDCYTTNNNGSSYVGTVHTSRLNHPCLNWQTVNSQLVSYHENHTFCRNPNEFGEPWCYTGTLNNGFENCDVSMCAKHQLQVSPSITATSEVEVNYYADAKLVCNVTGYPTPRIKWKFTYKTLPSTSSTLILLRATNEKAGIYTCIATNDVGASQADIKLKVTFDTPKIVSPLLTTICKTGESYNFTCIATGHPSPEISWSFYSYIHWSSAFPRHVKFNNDTVVQLVNIQESGVLYCTATNEFGTDHKSVHVIVRHKNGNGEKCTTTCTKEARIIVFKCPEDSFKENSQHQQQ

Secondary structure (DSSP, 8-state):
-----TTEE-GGGTTTT------BBTT-PBPPPHHHH-TT-TTS---S---B-TT-SSS-EEE-SSTTTTEEEB-PEEPP-----EEEEEEE-SEEEEETTSPEEEEEEEEEESPPEEEEEETTEEES--SSEEEESS--GGG-EEEEEEEE-SS-EEEEEEEEEEE-EEEEE-S----EEEETT--EEEE--EEEESPPEEEEEEEESTTTTSSS-----B-S-SEEEE-S--S-EEEEEEEEETTEEEEEEEEEEEEPP-SSS---EEEE-TT-S-EEEEPPP------------

Radius of gyration: 46.6 Å; Cα contacts (8 Å, |Δi|>4): 638; chains: 1; bounding box: 77×42×153 Å

Mean predicted aligned error: 15.95 Å

Solvent-accessible surface area (backbone atoms only — not comparable to full-atom values): 17310 Å² total; per-residue (Å²): 133,84,80,74,59,55,76,33,26,47,79,94,49,22,14,47,84,36,78,36,81,56,38,42,26,65,86,68,45,62,31,44,45,48,63,81,77,42,78,79,63,61,90,65,85,53,95,42,35,46,37,38,16,94,79,52,57,73,56,35,21,36,37,33,96,55,96,70,89,38,55,41,55,33,74,66,46,68,52,78,82,76,74,74,77,34,52,29,47,76,54,61,59,60,66,47,79,41,50,54,57,36,72,42,76,49,56,42,47,75,47,41,30,61,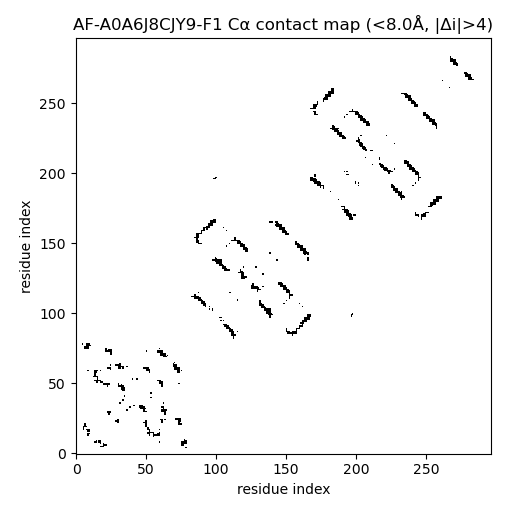77,48,48,45,43,34,29,48,82,92,45,74,49,92,57,54,58,55,58,49,77,42,74,54,34,41,76,90,69,37,43,55,34,36,44,35,31,37,36,96,73,34,65,34,73,48,62,27,35,38,46,59,45,74,39,53,26,41,74,71,47,82,62,65,73,41,80,42,52,52,65,41,65,50,78,46,61,54,44,63,47,35,40,60,75,42,50,36,39,35,35,43,40,47,64,88,48,67,86,46,100,65,59,64,73,52,70,48,69,77,49,50,60,47,72,50,67,56,37,72,67,37,27,40,41,34,41,36,30,35,36,101,77,36,66,29,75,52,61,25,47,38,43,50,43,74,81,72,83,72,88,71,81,71,54,82,51,78,53,97,86,48,104,55,80,52,79,56,66,80,78,81,80,78,75,84,75,83,82,88,80,92,131

Nearest PDB structures (foldseek):
  6dld-assembly2_C  TM=4.827E-01  e=2.123E-10  Homo sapiens
  4x9b-assembly1_A  TM=3.958E-01  e=5.269E-12  Drosophila melanogaster
  4x83-assembly2_D  TM=4.082E-01  e=3.345E-11  Drosophila melanogaster
  3dmk-assembly2_C-2  TM=4.149E-01  e=2.359E-10  Drosophila melanogaster
  4x9h-assembly1_B  TM=3.981E-01  e=3.526E-11  Drosophila melanogaster

Foldseek 3Di:
DDPPPQQAAELVQQRQVRDHDFQAAPVRFGFDFPCVPDVPLPVDDDRDRHWHDSPSPHHTKGAGPDDPPGIHHHPGHHPDPPPPWFWKDWDWDAEDEEEAQAKDKTAIDIDTPPPWFKWKDDPHDTDPDRDRIDIDGGDDPVSFAKMKIKTDDPVGIDIDIYGYHYDWFWKDWPDDAEAEEAEAQAKDKDFTDIDIPVFWFKWKAKFFPVCPPPPDGPGPTDHRDRMDMDGRDHTWTKMKIWTGDPVYIDMDIYTYHYDYDDPDDDDFDWDDDPPDPDTDTDDDPDPPPPDDDDDDD